Protein AF-W7SAZ8-F1 (afdb_monomer)

Radius of gyration: 17.74 Å; Cα contacts (8 Å, |Δi|>4): 378; chains: 1; bounding box: 44×30×46 Å

pLDDT: mean 86.12, std 16.03, range [28.69, 98.06]

Structure (mmCIF, N/CA/C/O backbone):
data_AF-W7SAZ8-F1
#
_entry.id   AF-W7SAZ8-F1
#
loop_
_atom_site.group_PDB
_atom_site.id
_atom_site.type_symbol
_atom_site.label_atom_id
_atom_site.label_alt_id
_atom_site.label_comp_id
_atom_site.label_asym_id
_atom_site.label_entity_id
_atom_site.label_seq_id
_atom_site.pdbx_PDB_ins_code
_atom_site.Cartn_x
_atom_site.Cartn_y
_atom_site.Cartn_z
_atom_site.occupancy
_atom_site.B_iso_or_equiv
_atom_site.auth_seq_id
_atom_site.auth_comp_id
_atom_site.auth_asym_id
_atom_site.auth_atom_id
_atom_site.pdbx_PDB_model_num
ATOM 1 N N . MET A 1 1 ? 20.664 4.575 -26.873 1.00 60.81 1 MET A N 1
ATOM 2 C CA . MET A 1 1 ? 19.976 4.033 -25.678 1.00 60.81 1 MET A CA 1
ATOM 3 C C . MET A 1 1 ? 20.197 2.533 -25.642 1.00 60.81 1 MET A C 1
ATOM 5 O O . MET A 1 1 ? 20.167 1.929 -26.705 1.00 60.81 1 MET A O 1
ATOM 9 N N . HIS A 1 2 ? 20.441 1.959 -24.463 1.00 80.50 2 HIS A N 1
ATOM 10 C CA . HIS A 1 2 ? 20.553 0.506 -24.294 1.00 80.50 2 HIS A CA 1
ATOM 11 C C . HIS A 1 2 ? 19.181 -0.163 -24.533 1.00 80.50 2 HIS A C 1
ATOM 13 O O . HIS A 1 2 ? 18.190 0.394 -24.051 1.00 80.50 2 HIS A O 1
ATOM 19 N N . PRO A 1 3 ? 19.086 -1.300 -25.248 1.00 77.12 3 PRO A N 1
ATOM 20 C CA . PRO A 1 3 ? 17.816 -1.990 -25.517 1.00 77.12 3 PRO A CA 1
ATOM 21 C C . PRO A 1 3 ? 16.994 -2.278 -24.250 1.00 77.12 3 PRO A C 1
ATOM 23 O O . PRO A 1 3 ? 15.846 -1.851 -24.166 1.00 77.12 3 PRO A O 1
ATOM 26 N N . ASP A 1 4 ? 17.625 -2.837 -23.216 1.00 77.88 4 ASP A N 1
ATOM 27 C CA . ASP A 1 4 ? 16.968 -3.187 -21.944 1.00 77.88 4 ASP A CA 1
ATOM 28 C C . ASP A 1 4 ? 16.339 -1.974 -21.236 1.00 77.88 4 ASP A C 1
ATOM 30 O O . ASP A 1 4 ? 15.295 -2.063 -20.586 1.00 77.88 4 ASP A O 1
ATOM 34 N N . LEU A 1 5 ? 16.952 -0.795 -21.390 1.00 79.00 5 LEU A N 1
ATOM 35 C CA . LEU A 1 5 ? 16.417 0.443 -20.829 1.00 79.00 5 LEU A CA 1
ATOM 36 C C . LEU A 1 5 ? 15.146 0.878 -21.572 1.00 79.00 5 LEU A C 1
ATOM 38 O O . LEU A 1 5 ? 14.194 1.351 -20.953 1.00 79.00 5 LEU A O 1
ATOM 42 N N . LEU 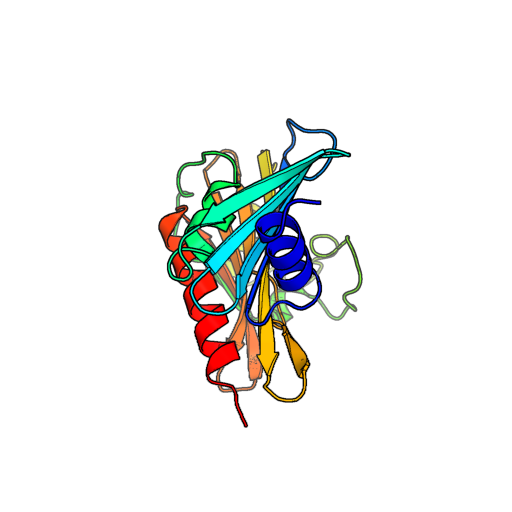A 1 6 ? 15.117 0.714 -22.896 1.00 82.06 6 LEU A N 1
ATOM 43 C CA . LEU A 1 6 ? 13.947 1.034 -23.709 1.00 82.06 6 LEU A CA 1
ATOM 44 C C . LEU A 1 6 ? 12.772 0.112 -23.366 1.00 82.06 6 LEU A C 1
ATOM 46 O O . LEU A 1 6 ? 11.641 0.586 -23.244 1.00 82.06 6 LEU A O 1
ATOM 50 N N . ASP A 1 7 ? 13.040 -1.177 -23.168 1.00 80.06 7 ASP A N 1
ATOM 51 C CA . ASP A 1 7 ? 12.025 -2.156 -22.774 1.00 80.06 7 ASP A CA 1
ATOM 52 C C . ASP A 1 7 ? 11.499 -1.890 -21.361 1.00 80.06 7 ASP A C 1
ATOM 54 O O . ASP A 1 7 ? 10.284 -1.897 -21.143 1.00 80.06 7 ASP A O 1
ATOM 58 N N . THR A 1 8 ? 12.376 -1.469 -20.447 1.00 81.25 8 THR A N 1
ATOM 59 C CA . THR A 1 8 ? 11.979 -0.978 -19.122 1.00 81.25 8 THR A CA 1
ATOM 60 C C . THR A 1 8 ? 11.028 0.223 -19.213 1.00 81.25 8 THR A C 1
ATOM 62 O O . THR A 1 8 ? 9.960 0.227 -18.595 1.00 81.25 8 THR A O 1
ATOM 65 N N . PHE A 1 9 ? 11.354 1.242 -20.017 1.00 84.25 9 PHE A N 1
ATOM 66 C CA . PHE A 1 9 ? 10.472 2.404 -20.192 1.00 84.25 9 PHE A CA 1
ATOM 67 C C . PHE A 1 9 ? 9.137 2.039 -20.847 1.00 84.25 9 PHE A C 1
ATOM 69 O O . PHE A 1 9 ? 8.106 2.607 -20.485 1.00 84.25 9 PHE A O 1
ATOM 76 N N . ARG A 1 10 ? 9.120 1.075 -21.774 1.00 83.44 10 ARG A N 1
ATOM 77 C CA . ARG A 1 10 ? 7.873 0.558 -22.362 1.00 83.44 10 ARG A CA 1
ATOM 78 C C . ARG A 1 10 ? 7.005 -0.135 -21.310 1.00 83.44 10 ARG A C 1
ATOM 80 O O . ARG A 1 10 ? 5.806 0.148 -21.251 1.00 83.44 10 ARG A O 1
ATOM 87 N N . ALA A 1 11 ? 7.605 -0.974 -20.462 1.00 81.44 11 ALA A N 1
ATOM 88 C CA . ALA A 1 11 ? 6.917 -1.652 -19.363 1.00 81.44 11 ALA A CA 1
ATOM 89 C C . ALA A 1 11 ? 6.324 -0.657 -18.347 1.00 81.44 11 ALA A C 1
ATOM 91 O O . ALA A 1 11 ? 5.212 -0.860 -17.856 1.00 81.44 11 ALA A O 1
ATOM 92 N N . LEU A 1 12 ? 7.024 0.451 -18.083 1.00 84.81 12 LEU A N 1
ATOM 93 C CA . LEU A 1 12 ? 6.546 1.533 -17.215 1.00 84.81 12 LEU A CA 1
ATOM 94 C C . LEU A 1 12 ? 5.472 2.410 -17.874 1.00 84.81 12 LEU A C 1
ATOM 96 O O . LEU A 1 12 ? 4.570 2.886 -17.190 1.00 84.81 12 LEU A O 1
ATOM 100 N N . ALA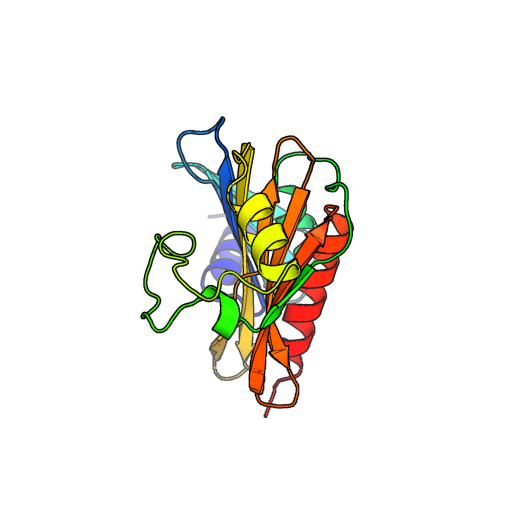 A 1 13 ? 5.537 2.623 -19.190 1.00 86.69 13 ALA A N 1
ATOM 101 C CA . ALA A 1 13 ? 4.581 3.467 -19.907 1.00 86.69 13 ALA A CA 1
ATOM 102 C C . ALA A 1 13 ? 3.191 2.820 -20.030 1.00 86.69 13 ALA A C 1
ATOM 104 O O . ALA A 1 13 ? 2.170 3.513 -20.003 1.00 86.69 13 ALA A O 1
ATOM 105 N N . LYS A 1 14 ? 3.132 1.491 -20.195 1.00 85.62 14 LYS A N 1
ATOM 106 C CA . LYS A 1 14 ? 1.876 0.733 -20.321 1.00 85.62 14 LYS A CA 1
ATOM 107 C C . LYS A 1 14 ? 1.925 -0.563 -19.499 1.00 85.62 14 LYS A C 1
ATOM 109 O O . LYS A 1 14 ? 1.910 -1.645 -20.081 1.00 85.62 14 LYS A O 1
ATOM 114 N N . PRO A 1 15 ? 1.929 -0.469 -18.159 1.00 85.56 15 PRO A N 1
ATOM 115 C CA . PRO A 1 15 ? 2.024 -1.638 -17.298 1.00 85.56 15 PRO A CA 1
ATOM 116 C C . PRO A 1 15 ? 0.790 -2.534 -17.455 1.00 85.56 15 PRO A C 1
ATOM 118 O O . PRO A 1 15 ? -0.347 -2.039 -17.516 1.00 85.56 15 PRO A O 1
ATOM 121 N N . ALA A 1 16 ? 1.027 -3.846 -17.533 1.00 90.06 16 ALA A N 1
ATOM 122 C CA . ALA A 1 16 ? -0.019 -4.868 -17.480 1.00 90.06 16 ALA A CA 1
ATOM 123 C C . ALA A 1 16 ? -0.488 -5.098 -16.035 1.00 90.06 16 ALA A C 1
ATOM 125 O O . ALA A 1 16 ? -1.684 -5.228 -15.777 1.00 90.06 16 ALA A O 1
ATOM 126 N N . VAL A 1 17 ? 0.457 -5.076 -15.096 1.00 94.00 17 VAL A N 1
ATOM 127 C CA . VAL A 1 17 ? 0.238 -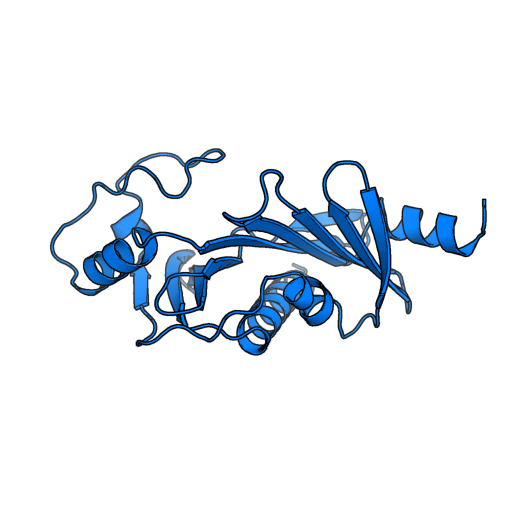5.083 -13.649 1.00 94.00 17 VAL A CA 1
ATOM 128 C C . VAL A 1 17 ? 0.988 -3.910 -13.035 1.00 94.00 17 VAL A C 1
ATOM 130 O O . VAL A 1 17 ? 2.115 -3.620 -13.414 1.00 94.00 17 VAL A O 1
ATOM 133 N N . GLU A 1 18 ? 0.358 -3.222 -12.096 1.00 94.88 18 GLU A N 1
ATOM 134 C CA . GLU A 1 18 ? 0.879 -2.011 -11.482 1.00 94.88 18 GLU A CA 1
ATOM 135 C C . GLU A 1 18 ? 0.691 -2.114 -9.971 1.00 94.88 18 GLU A C 1
ATOM 137 O O . GLU A 1 18 ? -0.440 -2.193 -9.492 1.00 94.88 18 GLU A O 1
ATOM 142 N N . PHE A 1 19 ? 1.786 -2.087 -9.223 1.00 98.00 19 PHE A N 1
ATOM 143 C CA . PHE A 1 19 ? 1.786 -1.831 -7.789 1.00 98.00 19 PHE A CA 1
ATOM 144 C C . PHE A 1 19 ? 2.426 -0.463 -7.587 1.00 98.00 19 PHE A C 1
ATOM 146 O O . PHE A 1 19 ? 3.616 -0.289 -7.839 1.00 98.00 19 PHE A O 1
ATOM 153 N N . PHE A 1 20 ? 1.640 0.517 -7.159 1.00 97.81 20 PHE A N 1
ATOM 154 C CA . PHE A 1 20 ? 2.092 1.896 -6.998 1.00 97.81 20 PHE A CA 1
ATOM 155 C C . PHE A 1 20 ? 2.037 2.308 -5.531 1.00 97.81 20 PHE A C 1
ATOM 157 O O . PHE A 1 20 ? 1.056 2.012 -4.852 1.00 97.81 20 PHE A O 1
ATOM 164 N N . ALA A 1 21 ? 3.050 3.024 -5.054 1.00 97.50 21 ALA A N 1
ATOM 165 C CA . ALA A 1 21 ? 3.069 3.636 -3.735 1.00 97.50 21 ALA A CA 1
ATOM 166 C C . ALA A 1 21 ? 3.415 5.119 -3.836 1.00 97.50 21 ALA A C 1
ATOM 168 O O . ALA A 1 21 ? 4.361 5.506 -4.521 1.00 97.50 21 ALA A O 1
ATOM 169 N N . TRP A 1 22 ? 2.678 5.930 -3.089 1.00 96.38 22 TRP A N 1
ATOM 170 C CA . TRP A 1 22 ? 3.058 7.294 -2.749 1.00 96.38 22 TRP A CA 1
ATOM 171 C C . TRP A 1 22 ? 3.407 7.323 -1.265 1.00 96.38 22 TRP A C 1
ATOM 173 O O . TRP A 1 22 ? 2.573 6.946 -0.444 1.00 96.38 22 TRP A O 1
ATOM 183 N N . ILE A 1 23 ? 4.639 7.701 -0.930 1.00 94.94 23 ILE A N 1
ATOM 184 C CA . ILE A 1 23 ? 5.210 7.572 0.413 1.00 94.94 23 ILE A CA 1
ATOM 185 C C . ILE A 1 23 ? 5.641 8.956 0.893 1.00 94.94 23 ILE A C 1
ATOM 187 O O . ILE A 1 23 ? 6.544 9.569 0.325 1.00 94.94 23 ILE A O 1
ATOM 191 N N . GLY A 1 24 ? 4.998 9.436 1.951 1.00 92.06 24 GLY A N 1
ATOM 192 C CA . GLY A 1 24 ? 5.399 10.619 2.699 1.00 92.06 24 GLY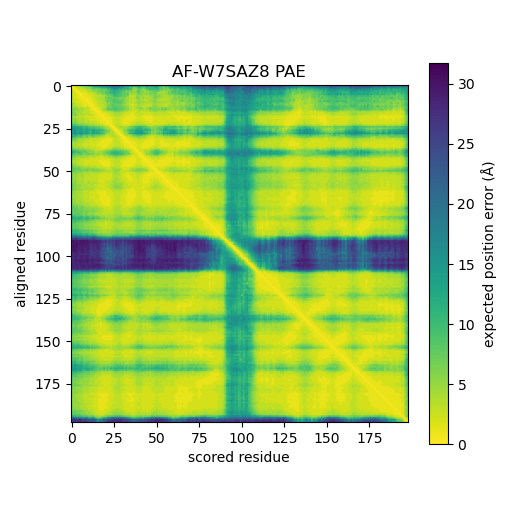 A CA 1
ATOM 193 C C . GLY A 1 24 ? 6.024 10.217 4.031 1.00 92.06 24 GLY A C 1
ATOM 194 O O . GLY A 1 24 ? 5.476 9.396 4.765 1.00 92.06 24 GLY A O 1
ATOM 195 N N . ASP A 1 25 ? 7.161 10.807 4.366 1.00 85.38 25 ASP A N 1
ATOM 196 C CA . ASP A 1 25 ? 7.846 10.617 5.645 1.00 85.38 25 ASP A CA 1
ATOM 197 C C . ASP A 1 25 ? 8.184 11.990 6.226 1.00 85.38 25 ASP A C 1
ATOM 199 O O . ASP A 1 25 ? 8.597 12.894 5.502 1.00 85.38 25 ASP A O 1
ATOM 203 N N . ARG A 1 26 ? 8.012 12.152 7.539 1.00 78.31 26 ARG A N 1
ATOM 204 C CA . ARG A 1 26 ? 8.317 13.385 8.268 1.00 78.31 26 ARG A CA 1
ATOM 205 C C . ARG A 1 26 ? 9.786 13.798 8.139 1.00 78.31 26 ARG A C 1
ATOM 207 O O . ARG A 1 26 ? 10.081 14.985 8.258 1.00 78.31 26 ARG A O 1
ATOM 214 N N . GLN A 1 27 ? 10.699 12.850 7.920 1.00 77.12 27 GLN A N 1
ATOM 215 C CA . GLN A 1 27 ? 12.127 13.147 7.752 1.00 77.12 27 GLN A CA 1
ATOM 216 C C . GLN A 1 27 ? 12.472 13.708 6.365 1.00 77.12 27 GLN A C 1
ATOM 218 O O . GLN A 1 27 ? 13.506 14.360 6.214 1.00 77.12 27 GLN A O 1
ATOM 223 N N . HIS A 1 28 ? 11.618 13.491 5.360 1.00 79.06 28 HIS A N 1
ATOM 224 C CA . HIS A 1 28 ? 11.905 13.830 3.971 1.00 79.06 28 HIS A CA 1
ATOM 225 C C . HIS A 1 28 ? 10.926 14.891 3.444 1.00 79.06 28 HIS A C 1
ATOM 227 O O . HIS A 1 28 ? 9.721 14.663 3.411 1.00 79.06 28 HIS A O 1
ATOM 233 N N . PRO A 1 29 ? 11.411 16.049 2.956 1.00 75.81 29 PRO A N 1
ATOM 234 C CA . PRO A 1 29 ? 10.534 17.140 2.527 1.00 75.81 29 PRO A CA 1
ATOM 235 C C . PRO A 1 29 ? 9.768 16.845 1.228 1.00 75.81 29 PRO A C 1
ATOM 237 O O . PRO A 1 29 ? 8.811 17.547 0.914 1.00 75.81 29 PRO A O 1
ATOM 240 N N . LYS A 1 30 ? 10.196 15.845 0.445 1.00 86.19 30 LYS A N 1
ATOM 241 C CA . LYS A 1 30 ? 9.543 15.445 -0.806 1.00 86.19 30 LYS A CA 1
ATOM 242 C C . LYS A 1 30 ? 9.052 14.003 -0.692 1.00 86.19 30 LYS A C 1
ATOM 244 O O . LYS A 1 30 ? 9.832 13.156 -0.258 1.00 86.19 30 LYS A O 1
ATOM 249 N N . PRO A 1 31 ? 7.809 13.711 -1.107 1.00 89.12 31 PRO A N 1
ATOM 250 C CA . PRO A 1 31 ? 7.316 12.346 -1.125 1.00 89.12 31 PRO A CA 1
ATOM 251 C C . PRO A 1 31 ? 8.061 11.515 -2.174 1.00 89.12 31 PRO A C 1
ATOM 253 O O . PRO A 1 31 ? 8.430 12.012 -3.243 1.00 89.12 31 PRO A O 1
ATOM 256 N N . VAL A 1 32 ? 8.242 10.235 -1.870 1.00 93.94 32 VAL A N 1
ATOM 257 C CA . VAL A 1 32 ? 8.788 9.238 -2.790 1.00 93.94 32 VAL A CA 1
ATOM 258 C C . VAL A 1 32 ? 7.625 8.555 -3.497 1.00 93.94 32 VAL A C 1
ATOM 260 O O . VAL A 1 32 ? 6.652 8.148 -2.864 1.00 93.94 32 VAL A O 1
ATOM 263 N N . SER A 1 33 ? 7.715 8.427 -4.817 1.00 96.06 33 SER A N 1
ATOM 264 C CA . SER A 1 33 ? 6.772 7.618 -5.595 1.00 96.06 33 SER A CA 1
ATOM 265 C C . SER A 1 33 ? 7.472 6.358 -6.075 1.00 96.06 33 SER A C 1
ATOM 267 O O . SER A 1 33 ? 8.564 6.438 -6.630 1.00 96.06 33 SER A O 1
ATOM 269 N N . ALA A 1 34 ? 6.854 5.201 -5.884 1.00 97.25 34 ALA A N 1
ATOM 270 C CA . ALA A 1 34 ? 7.396 3.926 -6.326 1.00 97.25 34 ALA A CA 1
ATOM 271 C C . ALA A 1 34 ? 6.373 3.178 -7.184 1.00 97.25 34 ALA A C 1
ATOM 273 O O . ALA A 1 34 ? 5.177 3.191 -6.898 1.00 97.25 34 ALA A O 1
ATOM 274 N N . LEU A 1 35 ? 6.848 2.528 -8.241 1.00 97.50 35 LEU A N 1
ATOM 275 C CA . LEU A 1 35 ? 6.050 1.731 -9.160 1.00 97.50 35 LEU A CA 1
ATOM 276 C C . LEU A 1 35 ? 6.758 0.402 -9.414 1.00 97.50 35 LEU A C 1
ATOM 278 O O . LEU A 1 35 ? 7.814 0.381 -10.036 1.00 97.50 35 LEU A O 1
ATOM 282 N N . ALA A 1 36 ? 6.158 -0.700 -8.978 1.00 97.56 36 ALA A N 1
ATOM 283 C CA . ALA A 1 36 ? 6.555 -2.042 -9.374 1.00 97.56 36 ALA A CA 1
ATOM 284 C C . ALA A 1 36 ? 5.601 -2.564 -10.458 1.00 97.56 36 ALA A C 1
ATOM 286 O O . ALA A 1 36 ? 4.381 -2.584 -10.281 1.00 97.56 36 ALA A O 1
ATOM 287 N N . THR A 1 37 ? 6.155 -2.977 -11.593 1.00 96.12 37 THR A N 1
ATOM 288 C CA . THR A 1 37 ? 5.413 -3.519 -12.741 1.00 96.12 37 THR A CA 1
ATOM 289 C C . THR A 1 37 ? 6.152 -4.713 -13.326 1.00 96.12 37 THR A C 1
ATOM 291 O O . THR A 1 37 ? 7.361 -4.847 -13.142 1.00 96.12 37 THR A O 1
ATOM 294 N N . ALA A 1 38 ? 5.435 -5.573 -14.044 1.00 91.12 38 ALA A N 1
ATOM 295 C CA . ALA A 1 38 ? 6.033 -6.630 -14.846 1.00 91.12 38 ALA A CA 1
ATOM 296 C C . ALA A 1 38 ? 5.501 -6.624 -16.281 1.00 91.12 38 ALA A C 1
ATOM 298 O O . ALA A 1 38 ? 4.329 -6.322 -16.537 1.00 91.12 38 ALA A O 1
ATOM 299 N N . ALA A 1 39 ? 6.381 -7.006 -17.204 1.00 81.62 39 ALA A N 1
ATOM 300 C CA . ALA A 1 39 ? 6.082 -7.284 -18.599 1.00 81.62 39 ALA A CA 1
ATOM 301 C C . ALA A 1 39 ? 6.666 -8.659 -18.957 1.00 81.62 39 ALA A C 1
ATOM 303 O O . ALA A 1 39 ? 7.878 -8.858 -18.962 1.00 81.62 39 ALA A O 1
ATOM 304 N N . GLY A 1 40 ? 5.798 -9.635 -19.231 1.00 79.50 40 GLY A N 1
ATOM 305 C CA . GLY A 1 40 ? 6.233 -11.011 -19.476 1.00 79.50 40 GLY A CA 1
ATOM 306 C C . GLY A 1 40 ? 6.945 -11.606 -18.258 1.00 79.50 40 GLY A C 1
ATOM 307 O O . GLY A 1 40 ? 6.339 -11.731 -17.196 1.00 79.50 40 GLY A O 1
ATOM 308 N N . ASN A 1 41 ? 8.218 -11.977 -18.421 1.00 82.44 41 ASN A N 1
ATOM 309 C CA . ASN A 1 41 ? 9.036 -12.589 -17.368 1.00 82.44 41 ASN A CA 1
ATOM 310 C C . ASN A 1 41 ? 9.972 -11.595 -16.655 1.00 82.44 41 ASN A C 1
ATOM 312 O O . ASN A 1 41 ? 10.791 -12.000 -15.831 1.00 82.44 41 ASN A O 1
ATOM 316 N N . GLU A 1 42 ? 9.861 -10.303 -16.963 1.00 86.06 42 GLU A N 1
ATOM 317 C CA . GLU A 1 42 ? 10.702 -9.256 -16.390 1.00 86.06 42 GLU A CA 1
ATOM 318 C C . GLU A 1 42 ? 9.872 -8.341 -15.494 1.00 86.06 42 GLU A C 1
ATOM 320 O O . GLU A 1 42 ? 8.802 -7.864 -15.882 1.00 86.06 42 GLU A O 1
ATOM 325 N N . GLY A 1 43 ? 10.360 -8.111 -14.277 1.00 92.44 43 GLY A N 1
ATOM 326 C CA . GLY A 1 43 ? 9.809 -7.135 -13.350 1.00 92.44 43 GLY A CA 1
ATOM 327 C C . GLY A 1 43 ? 10.762 -5.959 -13.180 1.00 92.44 43 GLY A C 1
ATOM 328 O O . GLY A 1 43 ? 11.984 -6.120 -13.161 1.00 92.44 43 GLY A O 1
ATOM 329 N N . VAL A 1 44 ? 10.202 -4.768 -13.008 1.00 95.56 44 VAL A N 1
ATOM 330 C CA . VAL A 1 44 ? 10.959 -3.562 -12.677 1.00 95.56 44 VAL A CA 1
ATOM 331 C C . VAL A 1 44 ? 10.287 -2.807 -11.541 1.00 95.56 44 VAL A C 1
ATOM 333 O O . VAL A 1 44 ? 9.069 -2.624 -11.523 1.00 95.56 44 VAL A O 1
ATOM 336 N N . LEU A 1 45 ? 11.108 -2.351 -10.601 1.00 97.25 45 LEU A N 1
ATOM 337 C CA . LEU A 1 45 ? 10.763 -1.352 -9.607 1.00 97.25 45 LEU A CA 1
ATOM 338 C C . LEU A 1 45 ? 11.378 -0.014 -10.026 1.00 97.25 45 LEU A C 1
ATOM 340 O O . LEU A 1 45 ? 12.598 0.129 -10.101 1.00 97.25 45 LEU A O 1
ATOM 344 N N . ALA A 1 46 ? 10.523 0.968 -10.270 1.00 96.75 46 ALA A N 1
ATOM 345 C CA . ALA A 1 46 ? 10.891 2.352 -10.500 1.00 96.75 46 ALA A CA 1
ATOM 346 C C . ALA A 1 46 ? 10.651 3.172 -9.230 1.00 96.75 46 ALA A C 1
ATOM 348 O O . ALA A 1 46 ? 9.545 3.156 -8.693 1.00 96.75 46 ALA A O 1
ATOM 349 N N . VAL A 1 47 ? 11.661 3.902 -8.762 1.00 97.00 47 VAL A N 1
ATOM 350 C CA . VAL A 1 47 ? 11.575 4.761 -7.571 1.00 97.00 47 VAL A CA 1
ATOM 351 C C . VAL A 1 47 ? 11.928 6.186 -7.967 1.00 97.00 47 VAL A C 1
ATOM 353 O O . VAL A 1 47 ? 13.055 6.469 -8.368 1.00 97.00 47 VAL A O 1
ATOM 356 N N . LEU A 1 48 ? 10.958 7.085 -7.863 1.00 95.00 48 LEU A N 1
ATOM 357 C CA . LEU A 1 48 ? 11.117 8.507 -8.117 1.00 95.00 48 LEU A CA 1
ATOM 358 C C . LEU A 1 48 ? 11.251 9.250 -6.786 1.00 95.00 48 LEU A C 1
ATOM 360 O O . LEU A 1 48 ? 10.296 9.337 -6.009 1.00 95.00 48 LEU A O 1
ATOM 364 N N . ASN A 1 49 ? 12.433 9.815 -6.552 1.00 92.44 49 ASN A N 1
ATOM 365 C CA . ASN A 1 49 ? 12.723 10.669 -5.406 1.00 92.44 49 ASN A CA 1
ATOM 366 C C . ASN A 1 49 ? 13.199 12.042 -5.900 1.00 92.44 49 ASN A C 1
ATOM 368 O O . ASN A 1 49 ? 14.310 12.196 -6.416 1.00 92.44 49 ASN A O 1
ATOM 372 N N . GLY A 1 50 ? 12.337 13.051 -5.775 1.00 88.69 50 GLY A N 1
ATOM 373 C CA . GLY A 1 50 ? 12.602 14.382 -6.311 1.00 88.69 50 GLY A CA 1
ATOM 374 C C . GLY A 1 50 ? 12.755 14.357 -7.834 1.00 88.69 50 GLY A C 1
ATOM 375 O O . GLY A 1 50 ? 11.778 14.158 -8.545 1.00 88.69 50 GLY A O 1
ATOM 376 N N . ALA A 1 51 ? 13.973 14.589 -8.326 1.00 89.50 51 ALA A N 1
ATOM 377 C CA . ALA A 1 51 ? 14.298 14.564 -9.757 1.00 89.50 51 ALA A CA 1
ATOM 378 C C . ALA A 1 51 ? 15.028 13.279 -10.192 1.00 89.50 51 ALA A C 1
ATOM 380 O O . ALA A 1 51 ? 15.383 13.141 -11.361 1.00 89.50 51 ALA A O 1
ATOM 381 N N . THR A 1 52 ? 15.266 12.349 -9.264 1.00 92.69 52 THR A N 1
ATOM 382 C CA . THR A 1 52 ? 16.037 11.131 -9.520 1.00 92.69 52 THR A CA 1
ATOM 383 C C . THR A 1 52 ? 15.100 9.945 -9.680 1.00 92.69 52 THR A C 1
ATOM 385 O O . THR A 1 52 ? 14.331 9.636 -8.770 1.00 92.69 52 THR A O 1
ATOM 388 N N . LEU A 1 53 ? 15.192 9.267 -10.826 1.00 93.94 53 LEU A N 1
ATOM 389 C CA . LEU A 1 53 ? 14.502 8.009 -11.101 1.00 93.94 53 LEU A CA 1
ATOM 390 C C . LEU A 1 53 ? 15.498 6.847 -11.005 1.00 93.94 53 LEU A C 1
ATOM 392 O O . LEU A 1 53 ? 16.387 6.723 -11.846 1.00 93.94 53 LEU A O 1
ATOM 396 N N . GLY A 1 54 ? 15.342 6.005 -9.988 1.00 94.81 54 GLY A N 1
ATOM 397 C CA . GLY A 1 54 ? 16.026 4.719 -9.878 1.00 94.81 54 GLY A CA 1
ATOM 398 C C . GLY A 1 54 ? 15.210 3.616 -10.547 1.00 94.81 54 GLY A C 1
ATOM 399 O O . GLY A 1 54 ? 13.985 3.603 -10.436 1.00 94.81 54 GLY A O 1
ATOM 400 N N . LEU A 1 55 ? 15.884 2.697 -11.236 1.00 94.38 55 LEU A N 1
ATOM 401 C CA . LEU A 1 55 ? 15.281 1.516 -11.854 1.00 94.38 55 LEU A CA 1
ATOM 402 C C . LEU A 1 55 ? 16.005 0.276 -11.337 1.00 94.38 55 LEU A C 1
ATOM 404 O O . LEU A 1 55 ? 17.228 0.182 -11.446 1.00 94.38 55 LEU A O 1
ATOM 408 N N . H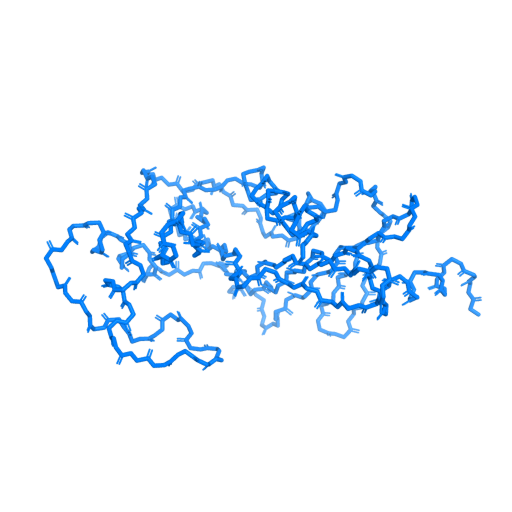IS A 1 56 ? 15.248 -0.666 -10.784 1.00 94.00 56 HIS A N 1
ATOM 409 C CA . HIS A 1 56 ? 15.781 -1.894 -10.210 1.00 94.00 56 HIS A CA 1
ATOM 410 C C . HIS A 1 56 ? 15.063 -3.103 -10.813 1.00 94.00 56 HIS A C 1
ATOM 412 O O . HIS A 1 56 ? 13.830 -3.148 -10.769 1.00 94.00 56 HIS A O 1
ATOM 418 N N . PRO A 1 57 ? 15.793 -4.089 -11.362 1.00 92.81 57 PRO A N 1
ATOM 419 C CA . PRO A 1 57 ? 15.179 -5.339 -11.779 1.00 92.81 57 PRO A CA 1
ATOM 420 C C . PRO A 1 57 ? 14.629 -6.068 -10.552 1.00 92.81 57 PRO A C 1
ATOM 422 O O . PRO A 1 57 ? 15.274 -6.131 -9.503 1.00 92.81 57 PRO A O 1
ATOM 425 N N . VAL A 1 58 ? 13.430 -6.623 -10.685 1.00 95.12 58 VAL A N 1
ATOM 426 C CA . VAL A 1 58 ? 12.760 -7.400 -9.638 1.00 95.12 58 VAL A CA 1
ATOM 427 C C . VAL A 1 58 ? 12.102 -8.619 -10.261 1.00 95.12 58 VAL A C 1
ATOM 429 O O . VAL A 1 58 ? 11.774 -8.635 -11.447 1.00 95.12 58 VAL A O 1
ATOM 432 N N . ARG A 1 59 ? 11.895 -9.670 -9.470 1.00 92.88 59 ARG A N 1
ATOM 433 C CA . ARG A 1 59 ? 11.172 -10.835 -9.974 1.00 92.88 59 ARG A CA 1
ATOM 434 C C . ARG A 1 59 ? 9.683 -10.495 -10.153 1.00 92.88 59 ARG A C 1
ATOM 436 O O . ARG A 1 59 ? 9.124 -9.830 -9.277 1.00 92.88 59 ARG A O 1
ATOM 443 N N . PRO A 1 60 ? 9.014 -10.975 -11.218 1.00 91.50 60 PRO A N 1
ATOM 444 C CA . PRO A 1 60 ? 7.583 -10.730 -11.433 1.00 91.50 60 PRO A CA 1
ATOM 445 C C . PRO A 1 60 ? 6.671 -11.207 -10.291 1.00 91.50 60 PRO A C 1
ATOM 447 O O . PRO A 1 60 ? 5.597 -10.648 -10.084 1.00 91.50 60 PRO A O 1
ATOM 450 N N . ASP A 1 61 ? 7.087 -12.224 -9.534 1.00 92.56 61 ASP A N 1
ATOM 451 C CA . ASP A 1 61 ? 6.364 -12.750 -8.370 1.00 92.56 61 ASP A CA 1
ATOM 452 C C . ASP A 1 61 ? 6.624 -11.965 -7.071 1.00 92.56 61 ASP A C 1
ATOM 454 O O . ASP A 1 61 ? 5.894 -12.148 -6.101 1.00 92.56 61 ASP A O 1
ATOM 458 N N . ALA A 1 62 ? 7.604 -11.056 -7.064 1.00 95.25 62 ALA A N 1
ATOM 459 C CA . ALA A 1 62 ? 8.037 -10.286 -5.895 1.00 95.25 62 ALA A CA 1
ATOM 460 C C . ALA A 1 62 ? 7.682 -8.786 -5.979 1.00 95.25 62 ALA A C 1
ATOM 462 O O . ALA A 1 62 ? 8.214 -7.981 -5.215 1.00 95.25 62 ALA A O 1
ATOM 463 N N . LEU A 1 63 ? 6.801 -8.377 -6.902 1.00 96.69 63 LEU A N 1
ATOM 464 C CA . LEU A 1 63 ? 6.465 -6.958 -7.120 1.00 96.69 63 LEU A CA 1
ATOM 465 C C . LEU A 1 63 ? 5.904 -6.275 -5.865 1.00 96.69 63 LEU A C 1
ATOM 467 O O . LEU A 1 63 ? 6.286 -5.148 -5.552 1.00 96.69 63 LEU A O 1
ATOM 471 N N . ALA A 1 64 ? 5.008 -6.955 -5.141 1.00 97.56 64 ALA A N 1
ATOM 472 C CA . ALA A 1 64 ? 4.409 -6.418 -3.922 1.00 97.56 64 ALA A CA 1
ATOM 473 C C . ALA A 1 64 ? 5.461 -6.241 -2.816 1.00 97.56 64 ALA A C 1
ATOM 475 O O . ALA A 1 64 ? 5.508 -5.186 -2.185 1.00 97.56 64 ALA A O 1
ATOM 476 N N . ASP A 1 65 ? 6.332 -7.233 -2.622 1.00 97.75 65 ASP A N 1
ATOM 477 C CA . ASP A 1 65 ? 7.415 -7.170 -1.637 1.00 97.75 65 ASP A CA 1
ATOM 478 C C . ASP A 1 65 ? 8.422 -6.066 -1.979 1.00 97.75 65 ASP A C 1
ATOM 480 O O . ASP A 1 65 ? 8.799 -5.280 -1.110 1.00 97.75 65 ASP A O 1
ATOM 484 N N . ALA A 1 66 ? 8.799 -5.945 -3.256 1.00 97.50 66 ALA A N 1
ATOM 485 C CA . ALA A 1 66 ? 9.716 -4.913 -3.731 1.00 97.50 66 ALA A CA 1
ATOM 486 C C . ALA A 1 66 ? 9.167 -3.494 -3.519 1.00 97.50 66 ALA A C 1
ATOM 488 O O . ALA A 1 66 ? 9.914 -2.599 -3.113 1.00 97.50 66 ALA A O 1
ATOM 489 N N . LEU A 1 67 ? 7.865 -3.290 -3.755 1.00 97.88 67 LEU A N 1
ATOM 490 C CA . LEU A 1 67 ? 7.208 -2.014 -3.482 1.00 97.88 67 LEU A CA 1
ATOM 491 C C . LEU A 1 67 ? 7.185 -1.712 -1.978 1.00 97.88 67 LEU A C 1
ATOM 493 O O . LEU A 1 67 ? 7.520 -0.605 -1.562 1.00 97.88 67 LEU A O 1
ATOM 497 N N . VAL A 1 68 ? 6.805 -2.691 -1.154 1.00 97.62 68 VAL A N 1
ATOM 498 C CA . VAL A 1 68 ? 6.704 -2.521 0.304 1.00 97.62 68 VAL A CA 1
ATOM 499 C C . VAL A 1 68 ? 8.071 -2.298 0.951 1.00 97.62 68 VAL A C 1
ATOM 501 O O . VAL A 1 68 ? 8.156 -1.577 1.944 1.00 97.62 68 VAL A O 1
ATOM 504 N N . ALA A 1 69 ? 9.146 -2.834 0.372 1.00 96.56 69 ALA A N 1
ATOM 505 C CA . ALA A 1 69 ? 10.515 -2.567 0.805 1.00 96.56 69 ALA A CA 1
ATOM 506 C C . ALA A 1 69 ? 10.937 -1.090 0.656 1.00 96.56 69 ALA A C 1
ATOM 508 O O . ALA A 1 69 ? 11.947 -0.701 1.234 1.00 96.56 69 ALA A O 1
ATOM 509 N N . GLN A 1 70 ? 10.176 -0.265 -0.080 1.00 96.00 70 GLN A N 1
ATOM 510 C CA . GLN A 1 70 ? 10.402 1.186 -0.160 1.00 96.00 70 GLN A CA 1
ATOM 511 C C . GLN A 1 70 ? 9.816 1.956 1.030 1.00 96.00 70 GLN A C 1
ATOM 513 O O . GLN A 1 70 ? 10.105 3.140 1.199 1.00 96.00 70 GLN A O 1
ATOM 518 N N . LEU A 1 71 ? 8.979 1.315 1.853 1.00 94.44 71 LEU A N 1
ATOM 519 C CA . LEU A 1 71 ? 8.501 1.920 3.091 1.00 94.44 71 LEU A CA 1
ATOM 520 C C . LEU A 1 71 ? 9.636 1.959 4.127 1.00 94.44 71 LEU A C 1
ATOM 522 O O . LEU A 1 71 ? 10.420 1.009 4.196 1.00 94.44 71 LEU A O 1
ATOM 526 N N . PRO A 1 72 ? 9.686 2.981 5.002 1.00 92.25 72 PRO A N 1
ATOM 527 C CA . PRO A 1 72 ? 10.634 3.009 6.111 1.00 92.25 72 PRO A CA 1
ATOM 528 C C . PRO A 1 72 ? 10.557 1.746 6.977 1.00 92.25 72 PRO A C 1
ATOM 530 O O . PRO A 1 72 ? 9.524 1.073 7.044 1.00 92.25 72 PRO A O 1
ATOM 533 N N . HIS A 1 73 ? 11.632 1.412 7.683 1.00 91.44 73 HIS A N 1
ATOM 534 C CA . HIS A 1 73 ? 11.577 0.337 8.669 1.00 91.44 73 HIS A CA 1
ATOM 535 C C . HIS A 1 73 ? 10.702 0.748 9.860 1.00 91.44 73 HIS A C 1
ATOM 537 O O . HIS A 1 73 ? 10.975 1.744 10.522 1.00 91.44 73 HIS A O 1
ATOM 543 N N . ALA A 1 74 ? 9.672 -0.047 10.150 1.00 93.38 74 ALA A N 1
ATOM 544 C CA . ALA A 1 74 ? 8.804 0.131 11.308 1.00 93.38 74 ALA A CA 1
ATOM 545 C C . ALA A 1 74 ? 8.328 -1.233 11.825 1.00 93.38 74 ALA A C 1
ATOM 547 O O . ALA A 1 74 ? 8.023 -2.136 11.041 1.00 93.38 74 ALA A O 1
ATOM 548 N N . ALA A 1 75 ? 8.264 -1.384 13.149 1.00 95.12 75 ALA A N 1
ATOM 549 C CA . ALA A 1 75 ? 7.633 -2.540 13.776 1.00 95.12 75 ALA A CA 1
ATOM 550 C C . ALA A 1 75 ? 6.109 -2.469 13.606 1.00 95.12 75 ALA A C 1
ATOM 552 O O . ALA A 1 75 ? 5.552 -1.383 13.452 1.00 95.12 75 ALA A O 1
ATOM 553 N N . ALA A 1 76 ? 5.426 -3.613 13.665 1.00 96.88 76 ALA A N 1
ATOM 554 C CA . ALA A 1 76 ? 3.968 -3.620 13.680 1.00 96.88 76 ALA A CA 1
ATOM 555 C C . ALA A 1 76 ? 3.424 -2.870 14.903 1.00 96.88 76 ALA A C 1
ATOM 557 O O . ALA A 1 76 ? 4.021 -2.883 15.979 1.00 96.88 76 ALA A O 1
ATOM 558 N N . GLY A 1 77 ? 2.277 -2.223 14.716 1.00 94.44 77 GLY A N 1
ATOM 559 C CA . GLY A 1 77 ? 1.524 -1.590 15.787 1.00 94.44 77 GLY A CA 1
ATOM 560 C C . GLY A 1 77 ? 1.099 -2.562 16.888 1.00 94.44 77 GLY A C 1
ATOM 561 O O . GLY A 1 77 ? 1.080 -3.779 16.712 1.00 94.44 77 GLY A O 1
ATOM 562 N N . HIS A 1 78 ? 0.685 -2.013 18.025 1.00 91.25 78 HIS A N 1
ATOM 563 C CA . HIS A 1 78 ? 0.160 -2.797 19.140 1.00 91.25 78 HIS A CA 1
ATOM 564 C C . HIS A 1 78 ? -1.355 -2.632 19.240 1.00 91.25 78 HIS A C 1
ATOM 566 O O . HIS A 1 78 ? -1.852 -1.519 19.396 1.00 91.25 78 HIS A O 1
ATOM 572 N N . GLY A 1 79 ? -2.101 -3.735 19.188 1.00 91.00 79 GLY A N 1
ATOM 573 C CA . GLY A 1 79 ? -3.551 -3.716 19.372 1.00 91.00 79 GLY A CA 1
ATOM 574 C C . GLY A 1 79 ? -4.280 -4.756 18.533 1.00 91.00 79 GLY A C 1
ATOM 575 O O . GLY A 1 79 ? -3.674 -5.557 17.830 1.00 91.00 79 GLY A O 1
ATOM 576 N N . GLN A 1 80 ? -5.606 -4.735 18.626 1.00 93.56 80 GLN A N 1
ATOM 577 C CA . GLN A 1 80 ? -6.484 -5.580 17.821 1.00 93.56 80 GLN A CA 1
ATOM 578 C C . GLN A 1 80 ? -6.904 -4.859 16.540 1.00 93.56 80 GLN A C 1
ATOM 580 O O . GLN A 1 80 ? -6.897 -3.626 16.482 1.00 93.56 80 GLN A O 1
ATOM 585 N N . SER A 1 81 ? -7.300 -5.626 15.522 1.00 95.75 81 SER A N 1
ATOM 586 C CA . SER A 1 81 ? -7.903 -5.042 14.325 1.00 95.75 81 SER A CA 1
ATOM 587 C C . SER A 1 81 ? -9.213 -4.337 14.676 1.00 95.75 81 SER A C 1
ATOM 589 O O . SER A 1 81 ? -10.033 -4.849 15.438 1.00 95.75 81 SER A O 1
ATOM 591 N N . ILE A 1 82 ? -9.405 -3.154 14.101 1.00 95.31 82 ILE A N 1
ATOM 592 C CA . ILE A 1 82 ? -10.598 -2.333 14.260 1.00 95.31 82 ILE A CA 1
ATOM 593 C C . ILE A 1 82 ? -11.314 -2.334 12.918 1.00 95.31 82 ILE A C 1
ATOM 595 O O . ILE A 1 82 ? -10.723 -1.968 11.906 1.00 95.31 82 ILE A O 1
ATOM 599 N N . THR A 1 83 ? -12.580 -2.736 12.900 1.00 94.94 83 THR A N 1
ATOM 600 C CA . THR A 1 83 ? -13.400 -2.730 11.686 1.00 94.94 83 THR A CA 1
ATOM 601 C C . THR A 1 83 ? -14.713 -2.022 11.971 1.00 94.94 83 THR A C 1
ATOM 603 O O . THR A 1 83 ? -15.401 -2.350 12.935 1.00 94.94 83 THR A O 1
ATOM 606 N N . VAL A 1 84 ? -15.040 -1.029 11.147 1.00 93.31 84 VAL A N 1
ATOM 607 C CA . VAL A 1 84 ? -16.246 -0.203 11.286 1.00 93.31 84 VAL A CA 1
ATOM 608 C C . VAL A 1 84 ? -16.875 0.049 9.915 1.00 93.31 84 VAL A C 1
ATOM 610 O O . VAL A 1 84 ? -16.154 0.071 8.911 1.00 93.31 84 VAL A O 1
ATOM 613 N N . PRO A 1 85 ? -18.197 0.254 9.826 1.00 91.75 85 PRO A N 1
ATOM 614 C CA . PRO A 1 85 ? -18.815 0.752 8.604 1.00 91.75 85 PRO A CA 1
ATOM 615 C C . PRO A 1 85 ? -18.211 2.107 8.221 1.00 91.75 85 PRO A C 1
ATOM 617 O O . PRO A 1 85 ? -18.080 2.989 9.069 1.00 91.75 85 PRO A O 1
ATOM 620 N N . ALA A 1 86 ? -17.869 2.315 6.948 1.00 88.12 86 ALA A N 1
ATOM 621 C CA . ALA A 1 86 ? -17.337 3.607 6.499 1.00 88.12 86 ALA A CA 1
ATOM 622 C C . ALA A 1 86 ? -18.361 4.746 6.683 1.00 88.12 86 ALA A C 1
ATOM 624 O O . ALA A 1 86 ? -17.984 5.881 6.965 1.00 88.12 86 ALA A O 1
ATOM 625 N N . SER A 1 87 ? -19.659 4.425 6.631 1.00 86.62 87 SER A N 1
ATOM 626 C CA . SER A 1 87 ? -20.758 5.353 6.928 1.00 86.62 87 SER A CA 1
ATOM 627 C C . SER A 1 87 ? -20.689 5.966 8.329 1.00 86.62 87 SER A C 1
ATOM 629 O O . SER A 1 87 ? -21.130 7.097 8.514 1.00 86.62 87 SER A O 1
ATOM 631 N N . ASP A 1 88 ? -20.121 5.250 9.303 1.00 84.44 88 ASP A N 1
ATOM 632 C CA . ASP A 1 88 ? -19.991 5.729 10.685 1.00 84.44 88 ASP A CA 1
ATOM 633 C C . ASP A 1 88 ? -18.854 6.757 10.826 1.00 84.44 88 ASP A C 1
ATOM 635 O O . ASP A 1 88 ? -18.758 7.467 11.830 1.00 84.44 88 ASP A O 1
ATOM 639 N N . ILE A 1 89 ? -17.981 6.828 9.817 1.00 77.12 89 ILE A N 1
ATOM 640 C CA . ILE A 1 89 ? -16.810 7.699 9.761 1.00 77.12 89 ILE A CA 1
ATOM 641 C C . ILE A 1 89 ? -17.092 8.929 8.892 1.00 77.12 89 ILE A C 1
ATOM 643 O O . ILE A 1 89 ? -16.892 10.048 9.359 1.00 77.12 89 ILE A O 1
ATOM 647 N N . ASP A 1 90 ? -17.605 8.727 7.676 1.00 68.56 90 ASP A N 1
ATOM 648 C CA . ASP A 1 90 ? -17.661 9.739 6.607 1.00 68.56 90 ASP A CA 1
ATOM 649 C C . ASP A 1 90 ? -18.751 10.818 6.760 1.00 68.56 90 ASP A C 1
ATOM 651 O O . ASP A 1 90 ? -18.822 11.703 5.915 1.00 68.56 90 ASP A O 1
ATOM 655 N N . GLY A 1 91 ? -19.617 10.753 7.782 1.00 52.44 91 GLY A N 1
ATOM 656 C CA . GLY A 1 91 ? -20.624 11.779 8.110 1.00 52.44 91 GLY A CA 1
ATOM 657 C C . GLY A 1 91 ? -21.142 12.613 6.922 1.00 52.44 91 GLY A C 1
ATOM 658 O O . GLY A 1 91 ? -20.789 13.775 6.814 1.00 52.44 91 GLY A O 1
ATOM 659 N N . THR A 1 92 ? -21.934 12.030 6.011 1.00 36.19 92 THR A N 1
ATOM 660 C CA . THR A 1 92 ? -22.587 12.713 4.864 1.00 36.19 92 THR A CA 1
ATOM 661 C C . THR A 1 92 ? -21.782 13.869 4.218 1.00 36.19 92 THR A C 1
ATOM 663 O O . THR A 1 92 ? -22.247 15.007 4.208 1.00 36.19 92 THR A O 1
ATOM 666 N N . GLY A 1 93 ? -20.593 13.620 3.658 1.00 34.31 93 GLY A N 1
ATOM 667 C CA . GLY A 1 93 ? -19.809 14.660 2.969 1.00 34.31 93 GLY A CA 1
ATOM 668 C C . GLY A 1 93 ? -18.834 14.093 1.935 1.00 34.31 93 GLY A C 1
ATOM 669 O O . GLY A 1 93 ? -18.208 13.071 2.166 1.00 34.31 93 GLY A O 1
ATOM 670 N N . ARG A 1 94 ? -18.759 14.716 0.753 1.00 35.62 94 ARG A N 1
ATOM 671 C CA . ARG A 1 94 ? -18.097 14.216 -0.469 1.00 35.62 94 ARG A CA 1
ATOM 672 C C . ARG A 1 94 ? -16.567 14.142 -0.353 1.00 35.62 94 ARG A C 1
ATOM 674 O O . ARG A 1 94 ? -15.940 15.097 0.082 1.00 35.62 94 ARG A O 1
ATOM 681 N N . ALA A 1 95 ? -15.991 13.050 -0.860 1.00 35.16 95 ALA A N 1
ATOM 682 C CA . ALA A 1 95 ? -14.552 12.822 -0.976 1.00 35.16 95 ALA A CA 1
ATOM 683 C C . ALA A 1 95 ? -13.977 13.401 -2.281 1.00 35.16 95 ALA A C 1
ATOM 685 O O . ALA A 1 95 ? -14.486 13.122 -3.370 1.00 35.16 95 ALA A O 1
ATOM 686 N N . GLY A 1 96 ? -12.883 14.153 -2.169 1.00 28.69 96 GLY A N 1
ATOM 687 C CA . GLY A 1 96 ? -12.053 14.565 -3.295 1.00 28.69 96 GLY A CA 1
ATOM 688 C C . GLY A 1 96 ? -10.738 15.176 -2.819 1.00 28.69 96 GLY A C 1
ATOM 689 O O . GLY A 1 96 ? -10.771 16.242 -2.229 1.00 28.69 96 GLY A O 1
ATOM 690 N N . GLY A 1 97 ? -9.624 14.497 -3.118 1.00 31.73 97 GLY A N 1
ATOM 691 C CA . GLY A 1 97 ? -8.264 15.051 -3.204 1.00 31.73 97 GLY A CA 1
ATOM 692 C C . GLY A 1 97 ? -7.630 15.551 -1.904 1.00 31.73 97 GLY A C 1
ATOM 693 O O . GLY A 1 97 ? -8.046 16.556 -1.353 1.00 31.73 97 GLY A O 1
ATOM 694 N N . ASP A 1 98 ? -6.573 14.869 -1.464 1.00 35.88 98 ASP A N 1
ATOM 695 C CA . ASP A 1 98 ? -5.549 15.308 -0.495 1.00 35.88 98 ASP A CA 1
ATOM 696 C C . ASP A 1 98 ? -5.997 15.699 0.934 1.00 35.88 98 ASP A C 1
ATOM 698 O O . ASP A 1 98 ? -5.159 15.870 1.818 1.00 35.88 98 ASP A O 1
ATOM 702 N N . GLU A 1 99 ? -7.302 15.680 1.219 1.00 39.38 99 GLU A N 1
ATOM 703 C CA . GLU A 1 99 ? -7.906 15.909 2.542 1.00 39.38 99 GLU A CA 1
ATOM 704 C C . GLU A 1 99 ? -8.625 14.664 3.112 1.00 39.38 99 GLU A C 1
ATOM 706 O O . GLU A 1 99 ? -9.488 14.772 3.977 1.00 39.38 99 GLU A O 1
ATOM 711 N N . GLU A 1 100 ? -8.274 13.444 2.679 1.00 44.81 100 GLU A N 1
ATOM 712 C CA . GLU A 1 100 ? -9.027 12.205 2.995 1.00 44.81 100 GLU A CA 1
ATOM 713 C C . GLU A 1 100 ? -8.967 11.747 4.478 1.00 44.81 100 GLU A C 1
ATOM 715 O O . GLU A 1 100 ? -9.509 10.705 4.847 1.00 44.81 100 GLU A O 1
ATOM 720 N N . PHE A 1 101 ? -8.331 12.530 5.357 1.00 47.88 101 PHE A N 1
ATOM 721 C CA . PHE A 1 101 ? -8.326 12.314 6.812 1.00 47.88 101 PHE A CA 1
ATOM 722 C C . PHE A 1 101 ? -8.853 13.502 7.630 1.00 47.88 101 PHE A C 1
ATOM 724 O O . PHE A 1 101 ? -8.811 13.441 8.862 1.00 47.88 101 PHE A O 1
ATOM 731 N N . SER A 1 102 ? -9.358 14.558 6.988 1.00 45.41 102 SER A N 1
ATOM 732 C CA . SER A 1 102 ? -9.978 15.686 7.685 1.00 45.41 102 SER A CA 1
ATOM 733 C C . SER A 1 102 ? -11.490 15.685 7.483 1.00 45.41 102 SER A C 1
ATOM 735 O O . SER A 1 102 ? -11.991 15.417 6.401 1.00 45.41 102 SER A O 1
ATOM 737 N N . VAL A 1 103 ? -12.196 16.046 8.557 1.00 43.62 103 VAL A N 1
ATOM 738 C CA . VAL A 1 103 ? -13.662 16.122 8.712 1.00 43.62 103 VAL A CA 1
ATOM 739 C C . VAL A 1 103 ? -14.364 14.784 9.014 1.00 43.62 103 VAL A C 1
ATOM 741 O O . VAL A 1 103 ? -15.088 14.222 8.204 1.00 43.62 103 VAL A O 1
ATOM 744 N N . PHE A 1 104 ? -14.231 14.316 10.265 1.00 52.31 104 PHE A N 1
ATOM 745 C CA . PHE A 1 104 ? -14.967 13.157 10.806 1.00 52.31 104 PHE A CA 1
ATOM 746 C C . PHE A 1 104 ? -15.950 13.550 11.926 1.00 52.31 104 PHE A C 1
ATOM 748 O O . PHE A 1 104 ? -15.789 13.177 13.098 1.00 52.31 104 PHE A O 1
ATOM 755 N N . ALA A 1 105 ? -16.997 14.298 11.575 1.00 45.03 105 ALA A N 1
ATOM 756 C CA . ALA A 1 105 ? -18.094 14.660 12.477 1.00 45.03 105 ALA A CA 1
ATOM 757 C C . ALA A 1 105 ? -19.279 13.679 12.336 1.00 45.03 105 ALA A C 1
ATOM 759 O O . ALA A 1 105 ? -20.322 14.012 11.790 1.00 45.03 105 ALA A O 1
ATOM 760 N N . GLY A 1 106 ? -19.126 12.445 12.827 1.00 42.84 106 GLY A N 1
ATOM 761 C CA . GLY A 1 106 ? -20.187 11.429 12.794 1.00 42.84 106 GLY A CA 1
ATOM 762 C C . GLY A 1 106 ? -20.164 10.489 14.002 1.00 42.84 106 GLY A C 1
ATOM 763 O O . GLY A 1 106 ? -19.109 9.962 14.350 1.00 42.84 106 GLY A O 1
ATOM 764 N N . GLN A 1 107 ? -21.322 10.385 14.666 1.00 50.16 107 GLN A N 1
ATOM 765 C CA . GLN A 1 107 ? -21.774 9.462 15.727 1.00 50.16 107 GLN A CA 1
ATOM 766 C C . GLN A 1 107 ? -20.774 9.031 16.824 1.00 50.16 107 GLN A C 1
ATOM 768 O O . GLN A 1 107 ? -20.095 8.012 16.768 1.00 50.16 107 GLN A O 1
ATOM 773 N N . GLN A 1 108 ? -20.807 9.778 17.931 1.00 54.47 108 GLN A N 1
ATOM 774 C CA . GLN A 1 108 ? -19.967 9.638 19.130 1.00 54.47 108 GLN A CA 1
ATOM 775 C C . GLN A 1 108 ? -20.134 8.337 19.959 1.00 54.47 108 GLN A C 1
ATOM 777 O O . GLN A 1 108 ? -19.442 8.198 20.966 1.00 54.47 108 GLN A O 1
ATOM 782 N N . ARG A 1 109 ? -21.006 7.380 19.594 1.00 65.12 109 ARG A N 1
ATOM 783 C CA . ARG A 1 109 ? -21.371 6.249 20.484 1.00 65.12 109 ARG A CA 1
ATOM 784 C C . ARG A 1 109 ? -20.697 4.900 20.208 1.00 65.12 109 ARG A C 1
ATOM 786 O O . ARG A 1 109 ? -20.706 4.075 21.112 1.00 65.12 109 ARG A O 1
ATOM 793 N N . ASN A 1 110 ? -20.112 4.651 19.033 1.00 82.38 110 ASN A N 1
ATOM 794 C CA . ASN A 1 110 ? -19.461 3.363 18.754 1.00 82.38 110 ASN A CA 1
ATOM 795 C C . ASN A 1 110 ? -18.007 3.361 19.292 1.00 82.38 110 ASN A C 1
ATOM 797 O O . ASN A 1 110 ? -17.181 4.130 18.788 1.00 82.38 110 ASN A O 1
ATOM 801 N N . PRO A 1 111 ? -17.648 2.515 20.284 1.00 87.94 111 PRO A N 1
ATOM 802 C CA . PRO A 1 111 ? -16.291 2.474 20.835 1.00 87.94 111 PRO A CA 1
ATOM 803 C C . PRO A 1 111 ? -15.214 2.169 19.787 1.00 87.94 111 PRO A C 1
ATOM 805 O O . PRO A 1 111 ? -14.128 2.744 19.852 1.00 87.94 111 PRO A O 1
ATOM 808 N N . ALA A 1 112 ? -15.521 1.335 18.786 1.00 90.38 112 ALA A N 1
ATOM 809 C CA . ALA A 1 112 ? -14.593 1.005 17.704 1.00 90.38 112 ALA A CA 1
ATOM 810 C C . ALA A 1 112 ? -14.306 2.223 16.811 1.00 90.38 112 ALA A C 1
ATOM 812 O O . ALA A 1 112 ? -13.161 2.460 16.431 1.00 90.38 112 ALA A O 1
ATOM 813 N N . VAL A 1 113 ? -15.321 3.055 16.550 1.00 89.75 113 VAL A N 1
ATOM 814 C CA . VAL A 1 113 ? -15.158 4.323 15.819 1.00 89.75 113 VAL A CA 1
ATOM 815 C C . VAL A 1 113 ? -14.255 5.277 16.596 1.00 89.75 113 VAL A C 1
ATOM 817 O O . VAL A 1 113 ? -13.355 5.879 16.018 1.00 89.75 113 VAL A O 1
ATOM 820 N N . GLN A 1 114 ? -14.439 5.387 17.913 1.00 88.25 114 GLN A N 1
ATOM 821 C CA . GLN A 1 114 ? -13.586 6.235 18.751 1.00 88.25 114 GLN A CA 1
ATOM 822 C C . GLN A 1 114 ? -12.144 5.726 18.810 1.00 88.25 114 GLN A C 1
ATOM 824 O O . GLN A 1 114 ? -11.204 6.517 18.741 1.00 88.25 114 GLN A O 1
ATOM 829 N N . GLN A 1 115 ? -11.953 4.409 18.907 1.00 91.31 115 GLN A N 1
ATOM 830 C CA . GLN A 1 115 ? -10.627 3.799 18.878 1.00 91.31 115 GLN A CA 1
ATOM 831 C C . GLN A 1 115 ? -9.926 4.060 17.541 1.00 91.31 115 GLN A C 1
ATOM 833 O O . GLN A 1 115 ? -8.758 4.449 17.533 1.00 91.31 115 GLN A O 1
ATOM 838 N N . LEU A 1 116 ? -10.646 3.926 16.425 1.00 90.88 116 LEU A N 1
ATOM 839 C CA . LEU A 1 116 ? -10.114 4.234 15.103 1.00 90.88 116 LEU A CA 1
ATOM 840 C C . LEU A 1 116 ? -9.752 5.715 14.967 1.00 90.88 116 LEU A C 1
ATOM 842 O O . LEU A 1 116 ? -8.662 6.026 14.496 1.00 90.88 116 LEU A O 1
ATOM 846 N N . LYS A 1 117 ? -10.620 6.624 15.435 1.00 87.56 117 LYS A N 1
ATOM 847 C CA . LYS A 1 117 ? -10.358 8.073 15.449 1.00 87.56 117 LYS A CA 1
ATOM 848 C C . LYS A 1 117 ? -9.088 8.408 16.228 1.00 87.56 117 LYS A C 1
ATOM 850 O O . LYS A 1 117 ? -8.257 9.165 15.737 1.00 87.56 117 LYS A O 1
ATOM 855 N N . ARG A 1 118 ? -8.904 7.809 17.408 1.00 89.81 118 ARG A N 1
ATOM 856 C CA . ARG A 1 118 ? -7.675 7.978 18.201 1.00 89.81 118 ARG A CA 1
ATOM 857 C C . ARG A 1 118 ? -6.448 7.463 17.462 1.00 89.81 118 ARG A C 1
ATOM 859 O O . ARG A 1 118 ? -5.431 8.138 17.488 1.00 89.81 118 ARG A O 1
ATOM 866 N N . LEU A 1 119 ? -6.542 6.308 16.799 1.00 90.25 119 LEU A N 1
ATOM 867 C CA . LEU A 1 119 ? -5.443 5.746 16.012 1.00 90.25 119 LEU A CA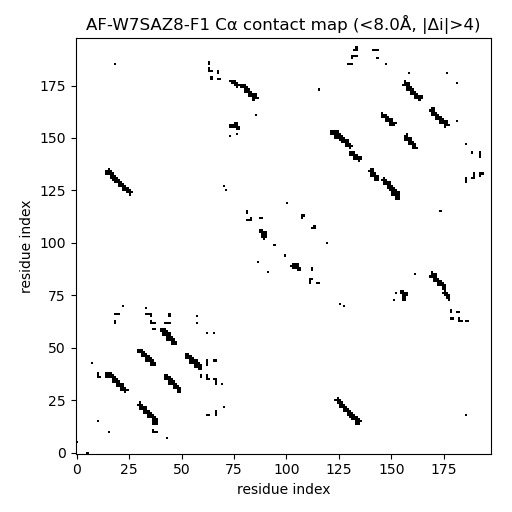 1
ATOM 868 C C . LEU A 1 119 ? -5.023 6.684 14.872 1.00 90.25 119 LEU A C 1
ATOM 870 O O . LEU A 1 119 ? -3.849 7.024 14.767 1.00 90.25 119 LEU A O 1
ATOM 874 N N . VAL A 1 120 ? -5.968 7.130 14.038 1.00 86.94 120 VAL A N 1
ATOM 875 C CA . VAL A 1 120 ? -5.648 7.953 12.854 1.00 86.94 120 VAL A CA 1
ATOM 876 C C . VAL A 1 120 ? -5.201 9.374 13.204 1.00 86.94 120 VAL A C 1
ATOM 878 O O . VAL A 1 120 ? -4.546 10.010 12.375 1.00 86.94 120 VAL A O 1
ATOM 881 N N . ALA A 1 121 ? -5.548 9.856 14.402 1.00 87.44 121 ALA A N 1
ATOM 882 C CA . ALA A 1 121 ? -5.142 11.154 14.934 1.00 87.44 121 ALA A CA 1
ATOM 883 C C . ALA A 1 121 ? -3.748 11.148 15.587 1.00 87.44 121 ALA A C 1
ATOM 885 O O . ALA A 1 121 ? -3.253 12.215 15.949 1.00 87.44 121 ALA A O 1
ATOM 886 N N . GLN A 1 122 ? -3.111 9.982 15.758 1.00 87.81 122 GLN A N 1
ATOM 887 C CA . GLN A 1 122 ? -1.745 9.930 16.279 1.00 87.81 122 GLN A CA 1
ATOM 888 C C . GLN A 1 122 ? -0.775 10.650 15.329 1.00 87.81 122 GLN A C 1
ATOM 890 O O . GLN A 1 122 ? -0.940 10.564 14.105 1.00 87.81 122 GLN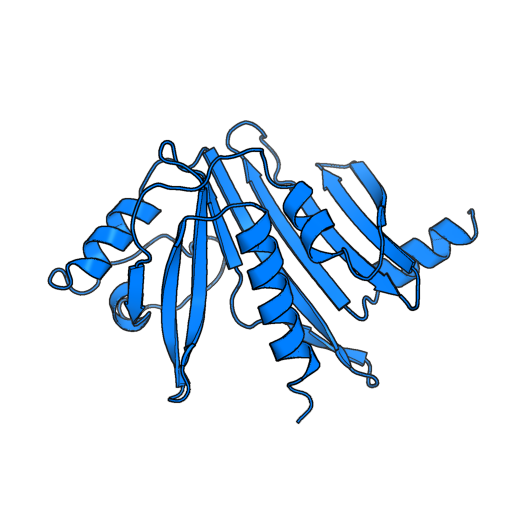 A O 1
ATOM 895 N N . PRO A 1 123 ? 0.259 11.323 15.868 1.00 87.12 123 PRO A N 1
ATOM 896 C CA . PRO A 1 123 ? 1.363 11.825 15.065 1.00 87.12 123 PRO A CA 1
ATOM 897 C C . PRO A 1 123 ? 1.944 10.714 14.189 1.00 87.12 123 PRO A C 1
ATOM 899 O O . PRO A 1 123 ? 2.161 9.589 14.644 1.00 87.12 123 PRO A O 1
ATOM 902 N N . ARG A 1 124 ? 2.171 11.035 12.914 1.00 87.75 124 ARG A N 1
ATOM 903 C CA . ARG A 1 124 ? 2.658 10.077 11.921 1.00 87.75 124 ARG A CA 1
ATOM 904 C C . ARG A 1 124 ? 4.127 10.347 11.643 1.00 87.75 124 ARG A C 1
ATOM 906 O O . ARG A 1 124 ? 4.491 11.464 11.271 1.00 87.75 124 ARG A O 1
ATOM 913 N N . ALA A 1 125 ? 4.955 9.323 11.801 1.00 88.56 125 ALA A N 1
ATOM 914 C CA . ALA A 1 125 ? 6.322 9.343 11.300 1.00 88.56 125 ALA A CA 1
ATOM 915 C C . ALA A 1 125 ? 6.318 9.188 9.773 1.00 88.56 125 ALA A C 1
ATOM 917 O O . ALA A 1 125 ? 6.998 9.933 9.078 1.00 88.56 125 ALA A O 1
ATOM 918 N N . CYS A 1 126 ? 5.478 8.289 9.255 1.00 90.62 126 CYS A N 1
ATOM 919 C CA . CYS A 1 126 ? 5.302 8.040 7.828 1.00 90.62 126 CYS A CA 1
ATOM 920 C C . CYS A 1 126 ? 3.824 7.783 7.499 1.00 90.62 126 CYS A C 1
ATOM 922 O O . CYS A 1 126 ? 3.063 7.261 8.319 1.00 90.62 126 CYS A O 1
ATOM 924 N N . ALA A 1 127 ? 3.416 8.160 6.291 1.00 92.81 127 ALA A N 1
ATOM 925 C CA . ALA A 1 127 ? 2.145 7.791 5.695 1.00 92.81 127 ALA A CA 1
ATOM 926 C C . ALA A 1 127 ? 2.364 7.406 4.229 1.00 92.81 127 ALA A C 1
ATOM 928 O O . ALA A 1 127 ? 3.026 8.127 3.484 1.00 92.81 127 ALA A O 1
ATOM 929 N N . ALA A 1 128 ? 1.781 6.293 3.800 1.00 95.38 128 ALA A N 1
ATOM 930 C CA . ALA A 1 128 ? 1.846 5.848 2.420 1.00 95.38 128 ALA A CA 1
ATOM 931 C C . ALA A 1 128 ? 0.475 5.431 1.896 1.00 95.38 128 ALA A C 1
ATOM 933 O O . ALA A 1 128 ? -0.325 4.834 2.616 1.00 95.38 128 ALA A O 1
ATOM 934 N N . GLN A 1 129 ? 0.226 5.705 0.620 1.00 96.88 129 GLN A N 1
ATOM 935 C CA . GLN A 1 129 ? -0.921 5.184 -0.111 1.00 96.88 129 GLN A CA 1
ATOM 936 C C . GLN A 1 129 ? -0.437 4.196 -1.158 1.00 96.88 129 GLN A C 1
ATOM 938 O O . GLN A 1 129 ? 0.329 4.561 -2.051 1.00 96.88 129 GLN A O 1
ATOM 943 N N . LEU A 1 130 ? -0.896 2.954 -1.053 1.00 98.06 130 LEU A N 1
ATOM 944 C CA . LEU A 1 130 ? -0.517 1.878 -1.949 1.00 98.06 130 LEU A CA 1
ATOM 945 C C . LEU A 1 130 ? -1.724 1.447 -2.776 1.00 98.06 130 LEU A C 1
ATOM 947 O O . LEU A 1 130 ? -2.833 1.267 -2.269 1.00 98.06 130 LEU A O 1
ATOM 951 N N . TYR A 1 131 ? -1.500 1.275 -4.068 1.00 97.19 131 TYR A N 1
ATOM 952 C CA . TYR A 1 131 ? -2.528 0.981 -5.046 1.00 97.19 131 TYR A CA 1
ATOM 953 C C . TYR A 1 131 ? -2.115 -0.185 -5.920 1.00 97.19 131 TYR A C 1
ATOM 955 O O . TYR A 1 131 ? -0.934 -0.402 -6.186 1.00 97.19 131 TYR A O 1
ATOM 963 N N . VAL A 1 132 ? -3.126 -0.879 -6.428 1.00 97.06 132 VAL A N 1
ATOM 964 C CA . VAL A 1 132 ? -2.953 -1.920 -7.429 1.00 97.06 132 VAL A CA 1
ATOM 965 C C . VAL A 1 132 ? -3.789 -1.579 -8.651 1.00 97.06 132 VAL A C 1
ATOM 967 O O . VAL A 1 132 ? -4.952 -1.183 -8.522 1.00 97.06 132 VAL A O 1
ATOM 970 N N . ALA A 1 133 ? -3.221 -1.742 -9.838 1.00 95.69 133 ALA A N 1
ATOM 971 C CA . ALA A 1 133 ? -3.967 -1.726 -11.083 1.00 95.69 133 ALA A CA 1
ATOM 972 C C . ALA A 1 133 ? -3.547 -2.872 -11.999 1.00 95.69 133 ALA A C 1
ATOM 974 O O . ALA A 1 133 ? -2.443 -3.403 -11.921 1.00 95.69 133 ALA A O 1
ATOM 975 N N . VAL A 1 134 ? -4.467 -3.251 -12.874 1.00 94.81 134 VAL A N 1
ATOM 976 C CA . VAL A 1 134 ? -4.260 -4.234 -13.931 1.00 94.81 134 VAL A CA 1
ATOM 977 C C . VAL A 1 134 ? -4.766 -3.660 -15.243 1.00 94.81 134 VAL A C 1
ATOM 979 O O . VAL A 1 134 ? -5.650 -2.795 -15.263 1.00 94.81 134 VAL A O 1
ATOM 982 N N . ARG A 1 135 ? -4.225 -4.148 -16.348 1.00 92.06 135 ARG A N 1
ATOM 983 C CA . ARG A 1 135 ? -4.689 -3.829 -17.693 1.00 92.06 135 ARG A CA 1
ATOM 984 C C . ARG A 1 135 ? -5.176 -5.100 -18.366 1.00 92.06 135 ARG A C 1
ATOM 986 O O . ARG A 1 135 ? -4.494 -6.118 -18.310 1.00 92.06 135 ARG A O 1
ATOM 993 N N . ASP A 1 136 ? -6.360 -5.043 -18.964 1.00 86.38 136 ASP A N 1
ATOM 994 C CA . ASP A 1 136 ? -6.878 -6.164 -19.748 1.00 86.38 136 ASP A CA 1
ATOM 995 C C . ASP A 1 136 ? -6.248 -6.228 -21.153 1.00 86.38 136 ASP A C 1
ATOM 997 O O . ASP A 1 136 ? -5.498 -5.342 -21.568 1.00 86.38 136 ASP A O 1
ATOM 1001 N N . GLU A 1 137 ? -6.558 -7.292 -21.894 1.00 83.12 137 GLU A N 1
ATOM 1002 C CA . GLU A 1 137 ? -6.052 -7.532 -23.256 1.00 83.12 137 GLU A CA 1
ATOM 1003 C C . GLU A 1 137 ? -6.516 -6.466 -24.262 1.00 83.12 137 GLU A C 1
ATOM 1005 O O . GLU A 1 137 ? -5.850 -6.229 -25.266 1.00 83.12 137 GLU A O 1
ATOM 1010 N N . LEU A 1 138 ? -7.619 -5.767 -23.969 1.00 86.69 138 LEU A N 1
ATOM 1011 C CA . LEU A 1 138 ? -8.123 -4.640 -24.759 1.00 86.69 138 LEU A CA 1
ATOM 1012 C C . LEU A 1 138 ? -7.449 -3.313 -24.372 1.00 86.69 138 LEU A C 1
ATOM 1014 O O . LEU A 1 138 ? -7.819 -2.248 -24.872 1.00 86.69 138 LEU A O 1
ATOM 1018 N N . GLY A 1 139 ? -6.470 -3.351 -23.466 1.00 85.81 139 GLY A N 1
ATOM 1019 C CA . GLY A 1 139 ? -5.723 -2.191 -23.006 1.00 85.81 139 GLY A CA 1
ATOM 1020 C C . GLY A 1 139 ? -6.451 -1.341 -21.961 1.00 85.81 139 GLY A C 1
ATOM 1021 O O . GLY A 1 139 ? -5.917 -0.294 -21.573 1.00 85.81 139 GLY A O 1
ATOM 1022 N N . ARG A 1 140 ? -7.625 -1.752 -21.465 1.00 90.06 140 ARG A N 1
ATOM 1023 C CA . ARG A 1 140 ? -8.386 -0.998 -20.456 1.00 90.06 140 ARG A CA 1
ATOM 1024 C C . ARG A 1 140 ? -7.759 -1.202 -19.081 1.00 90.06 140 ARG A C 1
ATOM 1026 O O . ARG A 1 140 ? -7.571 -2.325 -18.618 1.00 90.06 140 ARG A O 1
ATOM 1033 N N . ARG A 1 141 ? -7.426 -0.094 -18.414 1.00 92.06 141 ARG A N 1
ATOM 1034 C CA . ARG A 1 141 ? -6.847 -0.104 -17.064 1.00 92.06 141 ARG A CA 1
ATOM 1035 C C . ARG A 1 141 ? -7.954 -0.134 -16.015 1.00 92.06 141 ARG A C 1
ATOM 1037 O O . ARG A 1 141 ? -8.859 0.695 -16.048 1.00 92.06 141 ARG A O 1
ATOM 1044 N N . ARG A 1 142 ? -7.826 -1.030 -15.041 1.00 93.06 142 ARG A N 1
ATOM 1045 C CA . ARG A 1 142 ? -8.683 -1.140 -13.856 1.00 93.06 142 ARG A CA 1
ATOM 1046 C C . ARG A 1 142 ? -7.818 -1.054 -12.606 1.00 93.06 142 ARG A C 1
ATOM 1048 O O . ARG A 1 142 ? -6.849 -1.791 -12.479 1.00 93.06 142 ARG A O 1
ATOM 1055 N N . ARG A 1 143 ? -8.169 -0.165 -11.681 1.00 93.94 143 ARG A N 1
ATOM 1056 C CA . ARG A 1 143 ? -7.471 0.029 -10.400 1.00 93.94 143 ARG A CA 1
ATOM 1057 C C . ARG A 1 143 ? -8.352 -0.447 -9.252 1.00 93.94 143 ARG A C 1
ATOM 1059 O O . ARG A 1 143 ? -9.575 -0.464 -9.392 1.00 93.94 143 ARG A O 1
ATOM 1066 N N . CYS A 1 144 ? -7.744 -0.788 -8.120 1.00 92.44 144 CYS A N 1
ATOM 1067 C CA . CYS A 1 144 ? -8.473 -0.934 -6.868 1.00 92.44 144 CYS A CA 1
ATOM 1068 C C . CYS A 1 144 ? -9.253 0.365 -6.568 1.00 92.44 144 CYS A C 1
ATOM 1070 O O . CYS A 1 144 ? -8.711 1.458 -6.759 1.00 92.44 144 CYS A O 1
ATOM 1072 N N . PRO A 1 145 ? -10.523 0.266 -6.134 1.00 89.69 145 PRO A N 1
ATOM 1073 C CA . PRO A 1 145 ? -11.345 1.444 -5.858 1.00 89.69 145 PRO A CA 1
ATOM 1074 C C . PRO A 1 145 ? -10.833 2.237 -4.651 1.00 89.69 145 PRO A C 1
ATOM 1076 O O . PRO A 1 145 ? -10.989 3.451 -4.611 1.00 89.69 145 PRO A O 1
ATOM 1079 N N . PHE A 1 146 ? -10.185 1.558 -3.699 1.00 93.19 146 PHE A N 1
ATOM 1080 C CA . PHE A 1 146 ? -9.616 2.157 -2.499 1.00 93.19 146 PHE A CA 1
ATOM 1081 C C . PHE A 1 146 ? -8.121 1.821 -2.379 1.00 93.19 146 PHE A C 1
ATOM 1083 O O . PHE A 1 146 ? -7.736 0.686 -2.686 1.00 93.19 146 PHE A O 1
ATOM 1090 N N . PRO A 1 147 ? -7.268 2.769 -1.946 1.00 95.38 147 PRO A N 1
ATOM 1091 C CA . PRO A 1 147 ? -5.892 2.464 -1.572 1.00 95.38 147 PRO A CA 1
ATOM 1092 C C . PRO A 1 147 ? -5.817 1.627 -0.300 1.00 95.38 147 PRO A C 1
ATOM 1094 O O . PRO A 1 147 ? -6.642 1.763 0.608 1.00 95.38 147 PRO A O 1
ATOM 1097 N N . LEU A 1 148 ? -4.737 0.859 -0.185 1.00 97.38 148 LEU A N 1
ATOM 1098 C CA . LEU A 1 148 ? -4.225 0.425 1.105 1.00 97.38 148 LEU A CA 1
ATOM 1099 C C . LEU A 1 148 ? -3.402 1.575 1.691 1.00 97.38 148 LEU A C 1
ATOM 1101 O O . LEU A 1 148 ? -2.337 1.904 1.174 1.00 97.38 148 LEU A O 1
ATOM 1105 N N . ASN A 1 149 ? -3.894 2.202 2.754 1.00 96.62 149 ASN A N 1
ATOM 1106 C CA . ASN A 1 149 ? -3.133 3.221 3.465 1.00 96.62 149 ASN A CA 1
ATOM 1107 C C . ASN A 1 149 ? -2.234 2.529 4.488 1.00 96.62 149 ASN A C 1
ATOM 1109 O O . ASN A 1 149 ? -2.699 1.649 5.206 1.00 96.62 149 ASN A O 1
ATOM 1113 N N . VAL A 1 150 ? -0.975 2.933 4.587 1.00 96.94 150 VAL A N 1
ATOM 1114 C CA . VAL A 1 150 ? -0.065 2.536 5.665 1.00 96.94 150 VAL A CA 1
ATOM 1115 C C . VAL A 1 150 ? 0.276 3.781 6.465 1.00 96.94 150 VAL A C 1
ATOM 1117 O O . VAL A 1 150 ? 0.588 4.821 5.889 1.00 96.94 150 VAL A O 1
ATOM 1120 N N . ILE A 1 151 ? 0.184 3.686 7.785 1.00 94.94 151 ILE A N 1
ATOM 1121 C CA . ILE A 1 151 ? 0.536 4.763 8.707 1.00 94.94 151 ILE A CA 1
ATOM 1122 C C . ILE A 1 151 ? 1.503 4.223 9.753 1.00 94.94 151 ILE A C 1
ATOM 1124 O O . ILE A 1 151 ? 1.243 3.195 10.382 1.00 94.94 151 ILE A O 1
ATOM 1128 N N . ASP A 1 152 ? 2.603 4.936 9.949 1.00 94.44 152 ASP A N 1
ATOM 1129 C CA . ASP A 1 152 ? 3.561 4.655 11.009 1.00 94.44 152 ASP A CA 1
ATOM 1130 C C . ASP A 1 152 ? 3.341 5.660 12.130 1.00 94.44 152 ASP A C 1
ATOM 1132 O O . ASP A 1 152 ? 3.495 6.869 11.940 1.00 94.44 152 ASP A O 1
ATOM 1136 N N . THR A 1 153 ? 2.956 5.145 13.291 1.00 91.50 153 THR A N 1
ATOM 1137 C CA . THR A 1 153 ? 2.783 5.918 14.526 1.00 91.50 153 THR A CA 1
ATOM 1138 C C . THR A 1 153 ? 3.927 5.610 15.487 1.00 91.50 153 THR A C 1
ATOM 1140 O O . THR A 1 153 ? 4.644 4.625 15.301 1.00 91.50 153 THR A O 1
ATO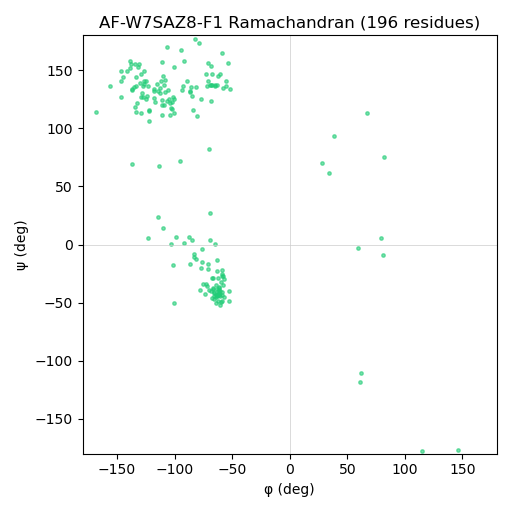M 1143 N N . ASP A 1 154 ? 4.039 6.369 16.575 1.00 88.50 154 ASP A N 1
ATOM 1144 C CA . ASP A 1 154 ? 4.995 6.068 17.653 1.00 88.50 154 ASP A CA 1
ATOM 1145 C C . ASP A 1 154 ? 4.765 4.679 18.283 1.00 88.50 154 ASP A C 1
ATOM 1147 O O . ASP A 1 154 ? 5.672 4.090 18.865 1.00 88.50 154 ASP A O 1
ATOM 1151 N N . THR A 1 155 ? 3.555 4.121 18.142 1.00 89.50 155 THR A N 1
ATOM 1152 C CA . THR A 1 155 ? 3.198 2.785 18.651 1.00 89.50 155 THR A CA 1
ATOM 1153 C C . THR A 1 155 ? 3.401 1.656 17.636 1.00 89.50 155 THR A C 1
ATOM 1155 O O . THR A 1 155 ? 3.122 0.494 17.954 1.00 89.50 155 THR A O 1
ATOM 1158 N N . GLY A 1 156 ? 3.887 1.986 16.434 1.00 94.75 156 GLY A N 1
ATOM 1159 C CA . GLY A 1 156 ? 4.161 1.069 15.328 1.00 94.75 156 GLY A CA 1
ATOM 1160 C C . GLY A 1 156 ? 3.279 1.299 14.095 1.00 94.75 156 GLY A C 1
ATOM 1161 O O . GLY A 1 156 ? 2.454 2.219 14.035 1.00 94.75 156 GLY A O 1
ATOM 1162 N N . ARG A 1 157 ? 3.487 0.442 13.093 1.00 97.38 157 ARG A N 1
ATOM 1163 C CA . ARG A 1 157 ? 2.859 0.464 11.771 1.00 97.38 157 ARG A CA 1
ATOM 1164 C C . ARG A 1 157 ? 1.471 -0.162 11.771 1.00 97.38 157 ARG A C 1
ATOM 1166 O O . ARG A 1 157 ? 1.265 -1.276 12.262 1.00 97.38 157 ARG A O 1
ATOM 1173 N N . TRP A 1 158 ? 0.545 0.518 11.114 1.00 97.75 158 TRP A N 1
ATOM 1174 C CA . TRP A 1 158 ? -0.799 0.037 10.825 1.00 97.75 158 TRP A CA 1
ATOM 1175 C C . TRP A 1 158 ? -1.084 0.154 9.334 1.00 97.75 158 TRP A C 1
ATOM 1177 O O . TRP A 1 158 ? -0.605 1.081 8.681 1.00 97.75 158 TRP A O 1
ATOM 1187 N N . PHE A 1 159 ? -1.914 -0.740 8.801 1.00 96.75 159 PHE A N 1
ATOM 1188 C CA . PHE A 1 159 ? -2.617 -0.454 7.555 1.00 96.75 159 PHE A CA 1
ATOM 1189 C C . PHE A 1 159 ? -4.058 -0.040 7.845 1.00 96.75 159 PHE A C 1
ATOM 1191 O O . PHE A 1 159 ? -4.647 -0.465 8.840 1.00 96.75 159 PHE A O 1
ATOM 1198 N N . VAL A 1 160 ? -4.634 0.751 6.944 1.00 95.31 160 VAL A N 1
ATOM 1199 C CA . VAL A 1 160 ? -6.038 1.151 6.925 1.00 95.31 160 VAL A CA 1
ATOM 1200 C C . VAL A 1 160 ? -6.579 0.954 5.508 1.00 95.31 160 VAL A C 1
ATOM 1202 O O . VAL A 1 160 ? -6.056 1.520 4.548 1.00 95.31 160 VAL A O 1
ATOM 1205 N N . HIS A 1 161 ? -7.625 0.146 5.360 1.00 95.19 161 HIS A N 1
ATOM 1206 C CA . HIS A 1 161 ? -8.188 -0.213 4.058 1.00 95.19 161 HIS A CA 1
ATOM 1207 C C . HIS A 1 161 ? -9.712 -0.140 4.069 1.00 95.19 161 HIS A C 1
ATOM 1209 O O . HIS A 1 161 ? -10.357 -0.638 4.993 1.00 95.19 161 HIS A O 1
ATOM 1215 N N . ARG A 1 162 ? -10.280 0.448 3.014 1.00 94.25 162 ARG A N 1
ATOM 1216 C CA . ARG A 1 162 ? -11.716 0.401 2.725 1.00 94.25 162 ARG A CA 1
ATOM 1217 C C . ARG A 1 162 ? -11.997 -0.775 1.793 1.00 94.25 162 ARG A C 1
ATOM 1219 O O . ARG A 1 162 ? -11.282 -0.967 0.818 1.00 94.25 162 ARG A O 1
ATOM 1226 N N . GLN A 1 163 ? -13.045 -1.544 2.055 1.00 91.00 163 GLN A N 1
ATOM 1227 C CA . GLN A 1 163 ? -13.460 -2.646 1.184 1.00 91.00 163 GLN A CA 1
ATOM 1228 C C . GLN A 1 163 ? -14.979 -2.789 1.158 1.00 91.00 163 GLN A C 1
ATOM 1230 O O . GLN A 1 163 ? -15.643 -2.597 2.176 1.00 91.00 163 GLN A O 1
ATOM 1235 N N . HIS A 1 164 ? -15.532 -3.144 -0.001 1.00 89.69 164 HIS A N 1
ATOM 1236 C CA . HIS A 1 164 ? -16.934 -3.545 -0.087 1.00 89.69 164 HIS A CA 1
ATOM 1237 C C . HIS A 1 164 ? -17.113 -4.927 0.544 1.00 89.69 164 HIS A C 1
ATOM 1239 O O . HIS A 1 164 ? -16.319 -5.835 0.296 1.00 89.69 164 HIS A O 1
ATOM 1245 N N . ASN A 1 165 ? -18.171 -5.098 1.332 1.00 88.12 165 ASN A N 1
ATOM 1246 C CA . ASN A 1 165 ? -18.650 -6.423 1.708 1.00 88.12 165 ASN A CA 1
ATOM 1247 C C . ASN A 1 165 ? -19.537 -7.018 0.594 1.00 88.12 165 ASN A C 1
ATOM 1249 O O . ASN A 1 165 ? -19.846 -6.358 -0.399 1.00 88.12 165 ASN A O 1
ATOM 1253 N N . ALA A 1 166 ? -19.993 -8.261 0.778 1.00 84.50 166 ALA A N 1
ATOM 1254 C CA . ALA A 1 166 ? -20.881 -8.936 -0.175 1.00 84.50 166 ALA A CA 1
ATOM 1255 C C . ALA A 1 166 ? -22.213 -8.192 -0.421 1.00 84.50 166 ALA A C 1
ATOM 1257 O O . ALA A 1 166 ? -22.805 -8.339 -1.484 1.00 84.50 166 ALA A O 1
ATOM 1258 N N . GLY A 1 167 ? -22.669 -7.378 0.537 1.00 87.19 167 GLY A N 1
ATOM 1259 C CA . GLY A 1 167 ? -23.868 -6.540 0.423 1.00 87.19 167 GLY A CA 1
ATOM 1260 C C . GLY A 1 167 ? -23.621 -5.155 -0.187 1.00 87.19 167 GLY A C 1
ATOM 1261 O O . GLY A 1 167 ? -24.521 -4.323 -0.168 1.00 87.19 167 GLY A O 1
ATOM 1262 N N . GLY A 1 168 ? -22.410 -4.867 -0.679 1.00 87.62 168 GLY A N 1
ATOM 1263 C CA . GLY A 1 168 ? -22.043 -3.585 -1.290 1.00 87.62 168 GLY A CA 1
ATOM 1264 C C . GLY A 1 168 ? -21.699 -2.462 -0.303 1.00 87.62 168 GLY A C 1
ATOM 1265 O O . GLY A 1 168 ? -21.164 -1.434 -0.723 1.00 87.62 168 GLY A O 1
ATOM 1266 N N . GLN A 1 169 ? -21.918 -2.652 1.000 1.00 90.94 169 GLN A N 1
ATOM 1267 C CA . GLN A 1 169 ? -21.543 -1.683 2.030 1.00 90.94 169 GLN A CA 1
ATOM 1268 C C . GLN A 1 169 ? -20.020 -1.599 2.161 1.00 90.94 169 GLN A C 1
ATOM 1270 O O . GLN A 1 169 ? -19.330 -2.619 2.189 1.00 90.94 169 GLN A O 1
ATOM 1275 N N . VAL A 1 170 ? -19.495 -0.380 2.283 1.00 91.75 170 VAL A N 1
ATOM 1276 C CA . VAL A 1 170 ? -18.063 -0.143 2.486 1.00 91.75 170 VAL A CA 1
ATOM 1277 C C . VAL A 1 170 ? -17.727 -0.236 3.971 1.00 91.75 170 VAL A C 1
ATOM 1279 O O . VAL A 1 170 ? -18.329 0.444 4.804 1.00 91.75 170 VAL A O 1
ATOM 1282 N N . TRP A 1 171 ? -16.736 -1.059 4.288 1.00 93.31 171 TRP A N 1
ATOM 1283 C CA . TRP A 1 171 ? -16.160 -1.217 5.617 1.00 93.31 171 TRP A CA 1
ATOM 1284 C C . TRP A 1 171 ? -14.735 -0.688 5.633 1.00 93.31 171 TRP A C 1
ATOM 1286 O O . TRP A 1 171 ? -13.982 -0.898 4.683 1.00 93.31 171 TRP A O 1
ATOM 1296 N N . LEU A 1 172 ? -14.374 -0.018 6.720 1.00 94.19 172 LEU A N 1
ATOM 1297 C CA . LEU A 1 172 ? -13.035 0.474 6.991 1.00 94.19 172 LEU A CA 1
ATOM 1298 C C . LEU A 1 172 ? -12.387 -0.435 8.036 1.00 94.19 172 LEU A C 1
ATOM 1300 O O . LEU A 1 172 ? -12.909 -0.583 9.142 1.00 94.19 172 LEU A O 1
ATOM 1304 N N . THR A 1 173 ? -11.248 -1.026 7.689 1.00 95.56 173 THR A N 1
ATOM 1305 C CA . THR A 1 173 ? -10.474 -1.897 8.575 1.00 95.56 173 THR A CA 1
ATOM 1306 C C . THR A 1 173 ? -9.104 -1.290 8.822 1.00 95.56 173 THR A C 1
ATOM 1308 O O . THR A 1 173 ? -8.370 -1.022 7.872 1.00 95.56 173 THR A O 1
ATOM 1311 N N . ALA A 1 174 ? -8.747 -1.124 10.093 1.00 96.19 174 ALA A N 1
ATOM 1312 C CA . ALA A 1 174 ? -7.389 -0.850 10.535 1.00 96.19 174 ALA A CA 1
ATOM 1313 C C . ALA A 1 174 ? -6.815 -2.078 11.247 1.00 96.19 174 ALA A C 1
ATOM 1315 O O . ALA A 1 174 ? -7.501 -2.716 12.051 1.00 96.19 174 ALA A O 1
ATOM 1316 N N . ALA A 1 175 ? -5.562 -2.423 10.971 1.00 97.38 175 ALA A N 1
ATOM 1317 C CA . ALA A 1 175 ? -4.874 -3.505 11.668 1.00 97.38 175 ALA A CA 1
ATOM 1318 C C . ALA A 1 175 ? -3.375 -3.211 11.804 1.00 97.38 175 ALA A C 1
ATOM 1320 O O . ALA A 1 175 ? -2.810 -2.559 10.917 1.00 97.38 175 ALA A O 1
ATOM 1321 N N . PRO A 1 176 ? -2.719 -3.702 12.871 1.00 97.56 176 PRO A N 1
ATOM 1322 C CA . PRO A 1 176 ? -1.268 -3.695 12.942 1.00 97.56 176 PRO A CA 1
ATOM 1323 C C . PRO A 1 176 ? -0.659 -4.398 11.738 1.00 97.56 176 PRO A C 1
ATOM 1325 O O . PRO A 1 176 ? -1.173 -5.427 11.286 1.00 97.56 176 PRO A O 1
ATOM 1328 N N . ALA A 1 177 ? 0.437 -3.856 11.215 1.00 97.50 177 ALA A N 1
ATOM 1329 C CA . ALA A 1 177 ? 0.996 -4.353 9.973 1.00 97.50 177 ALA A CA 1
ATOM 1330 C C . ALA A 1 177 ? 2.518 -4.473 10.002 1.00 97.50 177 ALA A C 1
ATOM 1332 O O . ALA A 1 177 ? 3.227 -3.549 10.386 1.00 97.50 177 ALA A O 1
ATOM 1333 N N . THR A 1 178 ? 3.014 -5.619 9.547 1.00 97.19 178 THR A N 1
ATOM 1334 C CA . THR A 1 178 ? 4.412 -5.806 9.154 1.00 97.19 178 THR A CA 1
ATOM 1335 C C . THR A 1 178 ? 4.528 -5.580 7.648 1.00 97.19 178 THR A C 1
ATOM 1337 O O . THR A 1 178 ? 3.524 -5.593 6.934 1.00 97.19 178 THR A O 1
ATOM 1340 N N . SER A 1 179 ? 5.746 -5.445 7.120 1.00 96.19 179 SER A N 1
ATOM 1341 C CA . SER A 1 179 ? 5.955 -5.436 5.664 1.00 96.19 179 SER A CA 1
ATOM 1342 C C . SER A 1 179 ? 5.316 -6.659 4.987 1.00 96.19 179 SER A C 1
ATOM 1344 O O . SER A 1 179 ? 4.633 -6.523 3.975 1.00 96.19 179 SER A O 1
ATOM 1346 N N . GLN A 1 180 ? 5.421 -7.837 5.611 1.00 96.50 180 GLN A N 1
ATOM 1347 C CA . GLN A 1 180 ? 4.819 -9.068 5.098 1.00 96.50 180 GLN A CA 1
ATOM 1348 C C . GLN A 1 180 ? 3.289 -8.977 4.990 1.00 96.50 180 GLN A C 1
ATOM 1350 O O . GLN A 1 180 ? 2.713 -9.417 3.992 1.00 96.50 180 GLN A O 1
ATOM 1355 N N . THR A 1 181 ? 2.605 -8.418 5.998 1.00 97.12 181 THR A N 1
ATOM 1356 C CA . THR A 1 181 ? 1.136 -8.319 5.962 1.00 97.12 181 THR A CA 1
ATOM 1357 C C . THR A 1 181 ? 0.658 -7.264 4.968 1.00 97.12 181 THR A C 1
ATOM 1359 O O . THR A 1 181 ? -0.352 -7.489 4.299 1.00 97.12 181 THR A O 1
ATOM 1362 N N . VAL A 1 182 ? 1.402 -6.164 4.789 1.00 98.06 182 VAL A N 1
ATOM 1363 C CA . VAL A 1 182 ? 1.122 -5.164 3.742 1.00 98.06 182 VAL A CA 1
ATOM 1364 C C . VAL A 1 182 ? 1.274 -5.783 2.347 1.00 98.06 182 VAL A C 1
ATOM 1366 O O . VAL A 1 182 ? 0.346 -5.698 1.541 1.00 98.06 182 VAL A O 1
ATOM 1369 N N . ALA A 1 183 ? 2.391 -6.464 2.069 1.00 98.06 183 ALA A N 1
ATOM 1370 C CA . ALA A 1 183 ? 2.635 -7.115 0.777 1.00 98.06 183 ALA A CA 1
ATOM 1371 C C . ALA A 1 183 ? 1.596 -8.209 0.475 1.00 98.06 183 ALA A C 1
ATOM 1373 O O . ALA A 1 183 ? 1.076 -8.307 -0.644 1.00 98.06 183 ALA A O 1
ATOM 1374 N N . SER A 1 184 ? 1.212 -8.978 1.499 1.00 97.62 184 SER A N 1
ATOM 1375 C CA . SER A 1 184 ? 0.147 -9.980 1.395 1.00 97.62 184 SER A CA 1
ATOM 1376 C C . SER A 1 184 ? -1.198 -9.344 1.036 1.00 97.62 184 SER A C 1
ATOM 1378 O O . SER A 1 184 ? -1.903 -9.861 0.164 1.00 97.62 184 SER A O 1
ATOM 1380 N N . LYS A 1 185 ? -1.542 -8.198 1.644 1.00 97.38 185 LYS A N 1
ATOM 1381 C CA . LYS A 1 185 ? -2.793 -7.485 1.351 1.00 97.38 185 LYS A CA 1
ATOM 1382 C C . LYS A 1 185 ? -2.807 -6.890 -0.058 1.00 97.38 185 LYS A C 1
ATOM 1384 O O . LYS A 1 185 ? -3.818 -7.003 -0.747 1.00 97.38 185 LYS A O 1
ATOM 1389 N N . LEU A 1 186 ? -1.690 -6.339 -0.534 1.00 97.69 186 LEU A N 1
ATOM 1390 C CA . LEU A 1 186 ? -1.565 -5.895 -1.929 1.00 97.69 186 LEU A CA 1
ATOM 1391 C C . LEU A 1 186 ? -1.729 -7.052 -2.916 1.00 97.69 186 LEU A C 1
ATOM 1393 O O . LEU A 1 186 ? -2.427 -6.920 -3.920 1.00 97.69 186 LEU A O 1
ATOM 1397 N N . SER A 1 187 ? -1.132 -8.204 -2.613 1.00 96.88 187 SER A N 1
ATOM 1398 C CA . SER A 1 187 ? -1.274 -9.408 -3.434 1.00 96.88 187 SER A CA 1
ATOM 1399 C C . SER A 1 187 ? -2.723 -9.905 -3.477 1.00 96.88 187 SER A C 1
ATOM 1401 O O . SER A 1 187 ? -3.202 -10.334 -4.525 1.00 96.88 187 SER A O 1
ATOM 1403 N N . GLU A 1 188 ? -3.456 -9.821 -2.364 1.00 95.44 188 GLU A N 1
ATOM 1404 C CA . GLU A 1 188 ? -4.897 -10.102 -2.316 1.00 95.44 188 GLU A CA 1
ATOM 1405 C C . GLU A 1 188 ? -5.688 -9.133 -3.211 1.00 95.44 188 GLU A C 1
ATOM 1407 O O . GLU A 1 188 ? -6.468 -9.578 -4.056 1.00 95.44 188 GLU A O 1
ATOM 1412 N N . MET A 1 189 ? -5.435 -7.824 -3.092 1.00 95.44 189 MET A N 1
ATOM 1413 C CA . MET A 1 189 ? -6.070 -6.792 -3.926 1.00 95.44 189 MET A CA 1
ATOM 1414 C C . MET A 1 189 ? -5.797 -7.021 -5.419 1.00 95.44 189 MET A C 1
ATOM 1416 O O . MET A 1 189 ? -6.709 -6.904 -6.241 1.00 95.44 189 MET A O 1
ATOM 1420 N N . TYR A 1 190 ? -4.568 -7.408 -5.769 1.00 95.31 190 TYR A N 1
ATOM 1421 C CA . TYR A 1 190 ? -4.201 -7.800 -7.128 1.00 95.31 190 TYR A CA 1
ATOM 1422 C C . TYR A 1 190 ? -5.019 -8.990 -7.625 1.00 95.31 190 TYR A C 1
ATOM 1424 O O . TYR A 1 190 ? -5.606 -8.905 -8.701 1.00 95.31 190 TYR A O 1
ATOM 1432 N N . ARG A 1 191 ? -5.122 -10.075 -6.846 1.00 93.88 191 ARG A N 1
ATOM 1433 C CA . ARG A 1 191 ? -5.900 -11.262 -7.246 1.00 93.88 191 ARG A CA 1
ATOM 1434 C C . ARG A 1 191 ? -7.373 -10.930 -7.474 1.00 93.88 191 ARG A C 1
ATOM 1436 O O . ARG A 1 191 ? -7.953 -11.419 -8.440 1.00 93.88 191 ARG A O 1
ATOM 1443 N N . VAL A 1 192 ? -7.970 -10.080 -6.634 1.00 92.06 192 VAL A N 1
ATOM 1444 C CA . VAL A 1 192 ? -9.358 -9.617 -6.819 1.00 92.06 192 VAL A CA 1
ATOM 1445 C C . VAL A 1 192 ? -9.515 -8.877 -8.151 1.00 92.06 192 VAL A C 1
ATOM 1447 O O . VAL A 1 192 ? -10.452 -9.149 -8.902 1.00 92.06 192 VAL A O 1
ATOM 1450 N N . LEU A 1 193 ? -8.579 -7.988 -8.494 1.00 91.50 193 LEU A N 1
ATOM 1451 C CA . LEU A 1 193 ? -8.596 -7.286 -9.779 1.00 91.50 193 LEU A CA 1
ATOM 1452 C C . LEU A 1 193 ? -8.343 -8.231 -10.962 1.00 91.50 193 LEU A C 1
ATOM 1454 O O . LEU A 1 193 ? -9.089 -8.192 -11.940 1.00 91.50 193 LEU A O 1
ATOM 1458 N N . ALA A 1 194 ? -7.344 -9.104 -10.878 1.00 89.00 194 ALA A N 1
ATOM 1459 C CA . ALA A 1 194 ? -7.006 -10.046 -11.942 1.00 89.00 194 ALA A CA 1
ATOM 1460 C C . ALA A 1 194 ? -8.163 -11.018 -12.245 1.00 89.00 194 ALA A C 1
ATOM 1462 O O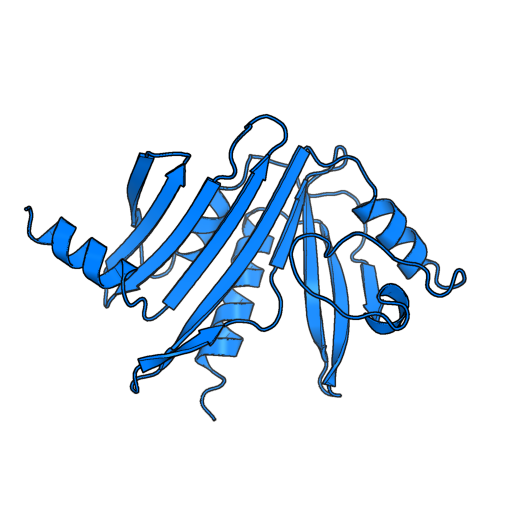 . ALA A 1 194 ? -8.443 -11.302 -13.409 1.00 89.00 194 ALA A O 1
ATOM 1463 N N . ASN A 1 195 ? -8.889 -11.460 -11.211 1.00 87.06 195 ASN A N 1
ATOM 1464 C CA . ASN A 1 195 ? -10.011 -12.395 -11.340 1.00 87.06 195 ASN A CA 1
ATOM 1465 C C . ASN A 1 195 ? -11.353 -11.715 -11.641 1.00 87.06 195 ASN A C 1
ATOM 1467 O O . ASN A 1 195 ? -12.274 -12.374 -12.117 1.00 87.06 195 ASN A O 1
ATOM 1471 N N . GLY A 1 196 ? -11.477 -10.403 -11.422 1.00 73.00 196 GLY A N 1
ATOM 1472 C CA . GLY A 1 196 ? -12.668 -9.609 -11.752 1.00 73.00 196 GLY A CA 1
ATOM 1473 C C . GLY A 1 196 ? -12.917 -9.421 -13.257 1.00 73.00 196 GLY A C 1
ATOM 1474 O O . GLY A 1 196 ? -13.471 -8.402 -13.654 1.00 73.00 196 GLY A O 1
ATOM 1475 N N . ARG A 1 197 ? -12.457 -10.352 -14.104 1.00 54.53 197 ARG A N 1
ATOM 1476 C CA . ARG A 1 197 ? -12.770 -10.454 -15.536 1.00 54.53 197 ARG A CA 1
ATOM 1477 C C . ARG A 1 197 ? -14.234 -10.885 -15.687 1.00 54.53 197 ARG A C 1
ATOM 1479 O O . ARG A 1 197 ? -14.508 -12.074 -15.823 1.00 54.53 197 ARG A O 1
ATOM 1486 N N . ARG A 1 198 ? -15.173 -9.947 -15.601 1.00 43.31 198 ARG A N 1
ATOM 1487 C CA . ARG A 1 198 ? -16.554 -10.137 -16.058 1.00 43.31 198 ARG A CA 1
ATOM 1488 C C . ARG A 1 198 ? -17.029 -8.884 -16.766 1.00 43.31 198 ARG A C 1
ATOM 1490 O O . ARG A 1 198 ? -16.733 -7.788 -16.241 1.00 43.31 198 ARG A O 1
#

Foldseek 3Di:
DDPVVVVVVVCVVQAQKWKWKWKDFPVAPFIKIWIWGDDDQWIWIWIDDPPDIDIDTDGRVCRLLVNLVPYDDKAWFDDFKQKDFVCQFPPPDDDDPDCVLPDGPGDPPDVSNVVVNVVSPADFRMKMWIWIWHADPVSDIDIQPWTFIWTQHPRIIKTWTWDADPVRTIMIMIGTDDSVRSSVVNVVSHVCNVPPPD

Sequence (198 aa):
MHPDLLDTFRALAKPAVEFFAWIGDRQHPKPVSALATAAGNEGVLAVLNGATLGLHPVRPDALADALVAQLPHAAAGHGQSITVPASDIDGTGRAGGDEEFSVFAGQQRNPAVQQLKRLVAQPRACAAQLYVAVRDELGRRRRCPFPLNVIDTDTGRWFVHRQHNAGGQVWLTAAPATSQTVASKLSEMYRVLANGRR

Nearest PDB structures (foldseek):
  4rcl-assembly2_B  TM=7.690E-01  e=5.847E-11  Mycolicibacterium smegmatis MC2 155
  5vba-assembly1_A  TM=8.053E-01  e=3.304E-10  Tequatrovirus T4
  4rcl-assembly1_A  TM=7.636E-01  e=6.676E-10  Mycolicibacterium smegmatis MC2 155
  5vba-assembly2_B  TM=8.075E-01  e=1.113E-08  Tequatrovirus T4
  5dlb-assembly1_A  TM=6.926E-01  e=3.865E-08  Mycobacterium marinum M

Mean predicted aligned error: 7.06 Å

Solvent-accessible surface area (backbone atoms only — not comparable to full-atom values): 11086 Å² total; per-residue (Å²): 131,62,69,72,58,54,54,49,50,51,35,69,75,63,44,46,35,38,39,37,37,44,38,40,39,74,92,46,101,61,57,37,38,37,38,15,29,36,52,91,87,44,15,38,36,38,38,37,48,85,92,44,76,48,80,41,84,40,56,59,91,42,36,47,52,60,48,45,68,72,52,79,95,63,55,48,29,80,76,74,71,42,73,45,56,38,73,58,44,45,41,96,64,90,88,77,80,99,50,94,87,64,78,69,79,36,75,95,79,49,68,62,57,53,53,49,53,55,59,74,67,47,68,60,55,30,43,32,44,32,42,40,35,39,35,49,98,88,67,53,75,49,61,59,94,49,49,44,31,38,41,28,35,94,67,23,17,29,34,41,36,58,43,66,48,97,86,66,52,48,32,35,36,36,33,56,25,42,64,67,54,51,22,51,50,50,51,50,55,40,49,54,60,70,65,60,78,121

Secondary structure (DSSP, 8-state):
--HHHHHHHHHHHS-SEEEEEEEEETT-SS-EEEEEEEETTEEEEEEEETTEEEEEEE-GGGHHHHHHTTSPP-PBPSS--EEEEGGGTSTT----SS-TTS-----TT-HHHHHHHHHHTS-EEEEEEEEEEEE-TT--EEE-SS-EEEEEETTEEEEEEEEE-TTS-EEEEEEE--HHHHHHHHHHHHHHHHH---